Protein AF-A0A3C2AYN9-F1 (afdb_monomer_lite)

Radius of gyration: 30.99 Å; chains: 1; bounding box: 79×34×71 Å

pLDDT: mean 83.04, std 11.84, range [39.44, 97.25]

Foldseek 3Di:
DDPPPDAAEAADAQVCPCVQAPFAFPDADGRDPPPPFAAKEAAQVLCVVVVHAQQDWDQDLNDIHHYRTYTYRPDPRSRHIYTHNVSSCVSVVVPPDDDDDDDDPPDPDDQQDADPPRDGDHDDVPPVVVVVCVVVVVVVVVVVVVVVVVVVVVVVVVVVVVCVVCVVVVVVVVVVPDDPVVVVVVVVVVVVVVVVVVVVVVVVVVVD

Secondary structure (DSSP, 8-state):
--GGG--EEEEE-TTTGGGTS--EEEEE----TT--S-EEEEEHHHHHHHT--TT-EEEETTEEEEEEEEEE-SSGGGGEEEEEHHHHHHHHT-TT--S-----TTSS--TT-EETTTEEP--TT--THHHHHHHHHHHHHHHHHHHHHHHHHHHHHHHHHHHHHTHHHHHHHHHTT--HHHHHHHHHHHHHHHHHHHHHHHHHHTT-

Structure (mmCIF, N/CA/C/O backbone):
data_AF-A0A3C2AYN9-F1
#
_entry.id   AF-A0A3C2AYN9-F1
#
loop_
_atom_site.group_PDB
_atom_site.id
_atom_site.type_symbol
_atom_site.label_atom_id
_atom_site.label_alt_id
_atom_site.label_comp_id
_atom_site.label_asym_id
_atom_site.label_entity_id
_atom_site.label_seq_id
_atom_site.pdbx_PDB_ins_code
_atom_site.Cartn_x
_atom_site.Cartn_y
_atom_site.Cartn_z
_atom_site.occupancy
_atom_site.B_iso_or_equiv
_atom_site.auth_seq_id
_atom_site.auth_comp_id
_atom_site.auth_asym_id
_atom_site.auth_atom_id
_atom_site.pdbx_PDB_model_num
ATOM 1 N N . THR A 1 1 ? 10.555 12.940 20.824 1.00 41.88 1 THR A N 1
ATOM 2 C CA . THR A 1 1 ? 10.128 11.589 20.410 1.00 41.88 1 THR A CA 1
ATOM 3 C C . THR A 1 1 ? 10.781 11.307 19.074 1.00 41.88 1 THR A C 1
ATOM 5 O O . THR A 1 1 ? 10.559 12.064 18.139 1.00 41.88 1 THR A O 1
ATOM 8 N N . SER A 1 2 ? 11.712 10.355 19.013 1.00 39.44 2 SER A N 1
ATOM 9 C CA . SER A 1 2 ? 12.458 10.055 17.785 1.00 39.44 2 SER A CA 1
ATOM 10 C C . SER A 1 2 ? 11.513 9.490 16.723 1.00 39.44 2 SER A C 1
ATOM 12 O O . SER A 1 2 ? 10.668 8.655 17.027 1.00 39.44 2 SER A O 1
ATOM 14 N N . GLY A 1 3 ? 11.642 9.947 15.477 1.00 42.22 3 GLY A N 1
ATOM 15 C CA . GLY A 1 3 ? 10.821 9.509 14.339 1.00 42.22 3 GLY A CA 1
ATOM 16 C C . GLY A 1 3 ? 11.078 8.072 13.864 1.00 42.22 3 GLY A C 1
ATOM 17 O O . GLY A 1 3 ? 10.723 7.752 12.738 1.00 42.22 3 GLY A O 1
ATOM 18 N N . SER A 1 4 ? 11.707 7.225 14.687 1.00 48.19 4 SER A N 1
ATOM 19 C CA . SER A 1 4 ? 12.092 5.844 14.365 1.00 48.19 4 SER A CA 1
ATOM 20 C C . SER A 1 4 ? 10.988 4.805 14.607 1.00 48.19 4 SER A C 1
ATOM 22 O O . SER A 1 4 ? 11.126 3.687 14.138 1.00 48.19 4 SER A O 1
ATOM 24 N N . ASP A 1 5 ? 9.897 5.175 15.292 1.00 60.94 5 ASP A N 1
ATOM 25 C CA . ASP A 1 5 ? 8.742 4.305 15.599 1.00 60.94 5 ASP A CA 1
ATOM 26 C C . ASP A 1 5 ? 7.431 4.852 15.005 1.00 60.94 5 ASP A C 1
ATOM 28 O O . ASP A 1 5 ? 6.352 4.792 15.606 1.00 60.94 5 ASP A O 1
ATOM 32 N N . ALA A 1 6 ? 7.501 5.455 13.817 1.00 75.19 6 ALA A N 1
ATOM 33 C CA . ALA A 1 6 ? 6.294 5.859 13.109 1.00 75.19 6 ALA A CA 1
ATOM 34 C C . ALA A 1 6 ? 5.523 4.600 12.679 1.00 75.19 6 ALA A C 1
ATOM 36 O O . ALA A 1 6 ? 5.921 3.888 11.765 1.00 75.19 6 ALA A O 1
ATOM 37 N N . THR A 1 7 ? 4.424 4.305 13.371 1.00 87.44 7 THR A N 1
ATOM 38 C CA . THR A 1 7 ? 3.514 3.215 13.008 1.00 87.44 7 THR A CA 1
ATOM 39 C C . THR A 1 7 ? 2.368 3.786 12.193 1.00 87.44 7 THR A C 1
ATOM 41 O O . THR A 1 7 ? 1.691 4.716 12.646 1.00 87.44 7 THR A O 1
ATOM 44 N N . LEU A 1 8 ? 2.151 3.242 10.996 1.00 91.50 8 LEU A N 1
ATOM 45 C CA . LEU A 1 8 ? 0.991 3.589 10.188 1.00 91.50 8 LEU A CA 1
ATOM 46 C C . LEU A 1 8 ? -0.269 3.037 10.862 1.00 91.50 8 LEU A C 1
ATOM 48 O O . LEU A 1 8 ? -0.300 1.884 11.287 1.00 91.50 8 LEU A O 1
ATOM 52 N N . ILE A 1 9 ? -1.305 3.866 10.971 1.00 93.31 9 ILE A N 1
ATOM 53 C CA . ILE A 1 9 ? -2.582 3.487 11.579 1.00 93.31 9 ILE A CA 1
ATOM 54 C C . ILE A 1 9 ? -3.665 3.655 10.526 1.00 93.31 9 ILE A C 1
ATOM 56 O O . ILE A 1 9 ? -3.850 4.754 10.005 1.00 93.31 9 ILE A O 1
ATOM 60 N N . ALA A 1 10 ? -4.376 2.572 10.236 1.00 92.44 10 ALA A N 1
ATOM 61 C CA . ALA A 1 10 ? -5.493 2.560 9.306 1.00 92.44 10 ALA A CA 1
ATOM 62 C C . ALA A 1 10 ? -6.784 2.209 10.052 1.00 92.44 10 ALA A C 1
ATOM 64 O O . ALA A 1 10 ? -6.836 1.231 10.795 1.00 92.44 10 ALA A O 1
ATOM 65 N N . GLY A 1 11 ? -7.828 3.012 9.856 1.00 92.38 11 GLY A N 1
ATOM 66 C CA . GLY A 1 11 ? -9.173 2.720 10.345 1.00 92.38 11 GLY A CA 1
ATOM 67 C C . GLY A 1 11 ? -10.000 2.049 9.258 1.00 92.38 11 GLY A C 1
ATOM 68 O O . GLY A 1 11 ? -10.067 2.566 8.145 1.00 92.38 11 GLY A O 1
ATOM 69 N N . VAL A 1 12 ? -10.638 0.924 9.571 1.00 92.50 12 VAL A N 1
ATOM 70 C CA . VAL A 1 12 ? -11.512 0.210 8.630 1.00 92.50 12 VAL A CA 1
ATOM 71 C C . VAL A 1 12 ? -12.854 -0.121 9.264 1.00 92.50 12 VAL A C 1
ATOM 73 O O . VAL A 1 12 ? -12.958 -0.270 10.480 1.00 92.50 12 VAL A O 1
ATOM 76 N N . ASP A 1 13 ? -13.888 -0.269 8.439 1.00 91.56 13 ASP A N 1
ATOM 77 C CA . ASP A 1 13 ? -15.153 -0.854 8.884 1.00 91.56 13 ASP A CA 1
ATOM 78 C C . ASP A 1 13 ? -14.974 -2.375 9.070 1.00 91.56 13 ASP A C 1
ATOM 80 O O . ASP A 1 13 ? -14.806 -3.087 8.069 1.00 91.56 13 ASP A O 1
ATOM 84 N N . PRO A 1 14 ? -15.047 -2.907 10.311 1.00 91.00 14 PRO A N 1
ATOM 85 C CA . PRO A 1 14 ? -14.858 -4.333 10.580 1.00 91.00 14 PRO A CA 1
ATOM 86 C C . PRO A 1 14 ? -15.829 -5.244 9.818 1.00 91.00 14 PRO A C 1
ATOM 88 O O . PRO A 1 14 ? -15.501 -6.403 9.572 1.00 91.00 14 PRO A O 1
ATOM 91 N N . ALA A 1 15 ? -17.007 -4.740 9.428 1.00 89.06 15 ALA A N 1
ATOM 92 C CA . ALA A 1 15 ? -18.004 -5.515 8.691 1.00 89.06 15 ALA A CA 1
ATOM 93 C C . ALA A 1 15 ? -17.658 -5.684 7.206 1.00 89.06 15 ALA A C 1
ATOM 95 O O . ALA A 1 15 ? -18.097 -6.646 6.577 1.00 89.06 15 ALA A O 1
ATOM 96 N N . ARG A 1 16 ? -16.937 -4.720 6.621 1.00 87.25 16 ARG A N 1
ATOM 97 C CA . ARG A 1 16 ? -16.841 -4.563 5.158 1.00 87.25 16 ARG A CA 1
ATOM 98 C C . ARG A 1 16 ? -15.429 -4.669 4.609 1.00 87.25 16 ARG A C 1
ATOM 100 O O . ARG A 1 16 ? -15.272 -4.967 3.431 1.00 87.25 16 ARG A O 1
ATOM 107 N N . TYR A 1 17 ? -14.407 -4.464 5.433 1.00 88.00 17 TYR A N 1
ATOM 108 C CA . TYR A 1 17 ? -13.025 -4.370 4.955 1.00 88.00 17 TYR A CA 1
ATOM 109 C C . TYR A 1 17 ? -12.522 -5.638 4.238 1.00 88.00 17 TYR A C 1
ATOM 111 O O . TYR A 1 17 ? -11.785 -5.543 3.263 1.00 88.00 17 TYR A O 1
ATOM 119 N N . GLN A 1 18 ? -12.991 -6.819 4.653 1.00 88.31 18 GLN A N 1
ATOM 120 C CA . GLN A 1 18 ? -12.651 -8.104 4.023 1.00 88.31 18 GLN A CA 1
ATOM 121 C C . GLN A 1 18 ? -13.239 -8.275 2.614 1.00 88.31 18 GLN A C 1
ATOM 123 O O . GLN A 1 18 ? -12.774 -9.122 1.860 1.00 88.31 18 GLN A O 1
ATOM 128 N N . ALA A 1 19 ? -14.269 -7.504 2.253 1.00 85.00 19 ALA A N 1
ATOM 129 C CA . ALA A 1 19 ? -14.841 -7.540 0.908 1.00 85.00 19 ALA A CA 1
ATOM 130 C C . ALA A 1 19 ? -14.010 -6.734 -0.104 1.00 85.00 19 ALA A C 1
ATOM 132 O O . ALA A 1 19 ? -14.197 -6.898 -1.306 1.00 85.00 19 ALA A O 1
ATOM 133 N N . LEU A 1 20 ? -13.134 -5.847 0.379 1.00 80.38 20 LEU A N 1
ATOM 134 C CA . LEU A 1 20 ? -12.336 -4.950 -0.456 1.00 80.38 20 LEU A CA 1
ATOM 135 C C . LEU A 1 20 ? -10.964 -5.535 -0.775 1.00 80.38 20 LEU A C 1
ATOM 137 O O . LEU A 1 20 ? -10.521 -5.452 -1.915 1.00 80.38 20 LEU A O 1
ATOM 141 N N . ASP A 1 21 ? -10.311 -6.129 0.222 1.00 81.88 21 ASP A N 1
ATOM 142 C CA . ASP A 1 21 ? -8.972 -6.688 0.089 1.00 81.88 21 ASP A CA 1
ATOM 143 C C . ASP A 1 21 ? -8.910 -8.075 0.748 1.00 81.88 21 ASP A C 1
ATOM 145 O O . ASP A 1 21 ? -9.514 -8.289 1.807 1.00 81.88 21 ASP A O 1
ATOM 149 N N . PRO A 1 22 ? -8.176 -9.038 0.163 1.00 83.00 22 PRO A N 1
ATOM 150 C CA . PRO A 1 22 ? -8.018 -10.364 0.738 1.00 83.00 22 PRO A CA 1
ATOM 151 C C . PRO A 1 22 ? -6.990 -10.315 1.874 1.00 83.00 22 PRO A C 1
ATOM 153 O O . PRO A 1 22 ? -5.825 -10.655 1.691 1.00 83.00 22 PRO A O 1
ATOM 156 N N . TYR A 1 23 ? -7.425 -9.895 3.064 1.00 86.44 23 TYR A N 1
ATOM 157 C CA . TYR A 1 23 ? -6.618 -9.945 4.285 1.00 86.44 23 TYR A CA 1
ATOM 158 C C . TYR A 1 23 ? -6.272 -11.395 4.632 1.00 86.44 23 TYR A C 1
ATOM 160 O O . TYR A 1 23 ? -7.003 -12.063 5.359 1.00 86.44 23 TYR A O 1
ATOM 168 N N . ARG A 1 24 ? -5.160 -11.917 4.110 1.00 93.00 24 ARG A N 1
ATOM 169 C CA . ARG 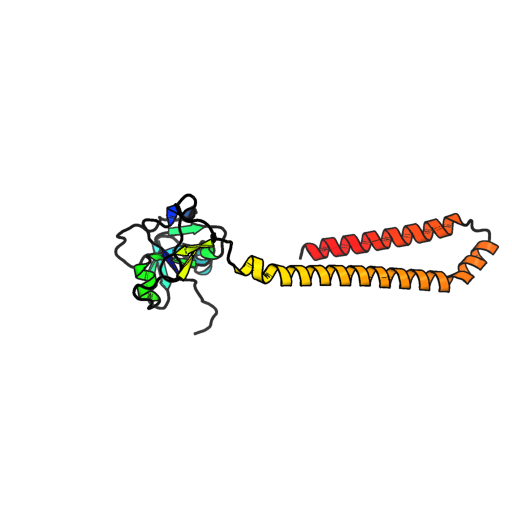A 1 24 ? -4.740 -13.278 4.426 1.00 93.00 24 ARG A CA 1
ATOM 170 C C . ARG A 1 24 ? -4.284 -13.309 5.874 1.00 93.00 24 ARG A C 1
ATOM 172 O O . ARG A 1 24 ? -3.322 -12.648 6.252 1.00 93.00 24 ARG A O 1
ATOM 179 N N . LEU A 1 25 ? -4.981 -14.086 6.688 1.00 94.31 25 LEU A N 1
ATOM 180 C CA . LEU A 1 25 ? -4.649 -14.200 8.094 1.00 94.31 25 LEU A CA 1
ATOM 181 C C . LEU A 1 25 ? -3.437 -15.123 8.288 1.00 94.31 25 LEU A C 1
ATOM 183 O O . LEU A 1 25 ? -3.453 -16.273 7.849 1.00 94.31 25 LEU A O 1
ATOM 187 N N . VAL A 1 26 ? -2.407 -14.623 8.967 1.00 94.50 26 VAL A N 1
ATOM 188 C CA . VAL A 1 26 ? -1.235 -15.403 9.391 1.00 94.50 26 VAL A CA 1
ATOM 189 C C . VAL A 1 26 ? -1.496 -16.024 10.763 1.00 94.50 26 VAL A C 1
ATOM 191 O O . VAL A 1 26 ? -1.187 -17.192 10.989 1.00 94.50 26 VAL A O 1
ATOM 194 N N . SER A 1 27 ? -2.106 -15.265 11.681 1.00 94.06 27 SER A N 1
ATOM 195 C CA . SER A 1 27 ? -2.476 -15.752 13.015 1.00 94.06 27 SER A CA 1
ATOM 196 C C . SER A 1 27 ? -3.685 -15.014 13.605 1.00 94.06 27 SER A C 1
ATOM 198 O O . SER A 1 27 ? -3.983 -13.879 13.231 1.00 94.06 27 SER A O 1
ATOM 200 N N . GLY A 1 28 ? -4.378 -15.652 14.554 1.00 94.50 28 GLY A N 1
ATOM 201 C CA . GLY A 1 28 ? -5.469 -15.045 15.325 1.00 94.50 28 GLY A CA 1
ATOM 202 C C . GLY A 1 28 ? -6.815 -15.026 14.603 1.00 94.50 28 GLY A C 1
ATOM 203 O O . GLY A 1 28 ? -7.291 -16.056 14.126 1.00 94.50 28 GLY A O 1
ATOM 204 N N . ARG A 1 29 ? -7.451 -13.851 14.539 1.00 94.25 29 ARG A N 1
ATOM 205 C CA . ARG A 1 29 ? -8.730 -13.624 13.851 1.00 94.25 29 ARG A CA 1
ATOM 206 C C . ARG A 1 29 ? -8.824 -12.229 13.227 1.00 94.25 29 ARG A C 1
ATOM 208 O O . ARG A 1 29 ? -8.135 -11.304 13.639 1.00 94.25 29 ARG A O 1
ATOM 215 N N . HIS A 1 30 ? -9.769 -12.074 12.304 1.00 93.19 30 HIS A N 1
ATOM 216 C CA . HIS A 1 30 ? -10.204 -10.778 11.783 1.00 93.19 30 HIS A CA 1
ATOM 217 C C . HIS A 1 30 ? -10.893 -9.903 12.845 1.00 93.19 30 HIS A C 1
ATOM 219 O O . HIS A 1 30 ? -11.407 -10.404 13.859 1.00 93.19 30 HIS A O 1
ATOM 225 N N . LEU A 1 31 ? -10.945 -8.596 12.563 1.00 91.88 31 LEU A N 1
ATOM 226 C CA . LEU A 1 31 ? -11.768 -7.631 13.293 1.00 91.88 31 LEU A CA 1
ATOM 227 C C . LEU A 1 31 ? -13.247 -7.987 13.108 1.00 91.88 31 LEU A C 1
ATOM 229 O O . LEU A 1 31 ? -13.660 -8.394 12.020 1.00 91.88 31 LEU A O 1
ATOM 233 N N . ARG A 1 32 ? -14.048 -7.843 14.167 1.00 90.62 32 ARG A N 1
ATOM 234 C CA . ARG A 1 32 ? -15.488 -8.132 14.141 1.00 90.62 32 ARG A CA 1
ATOM 235 C C . ARG A 1 32 ? -16.297 -6.895 14.503 1.00 90.62 32 ARG A C 1
ATOM 237 O O . ARG A 1 32 ? -15.898 -6.092 15.344 1.00 90.62 32 ARG A O 1
ATOM 244 N N . SER A 1 33 ? -17.472 -6.762 13.895 1.00 82.19 33 SER A N 1
ATOM 245 C CA . SER A 1 33 ? -18.441 -5.741 14.295 1.00 82.19 33 SER A CA 1
ATOM 246 C C . SER A 1 33 ? -18.877 -5.978 15.737 1.00 82.19 33 SER A C 1
ATOM 248 O O . SER A 1 33 ? -19.326 -7.070 16.080 1.00 82.19 33 SER A O 1
ATOM 250 N N . GLY A 1 34 ? -18.739 -4.952 16.576 1.00 73.06 34 GLY A N 1
ATOM 251 C CA . GLY A 1 34 ? -19.066 -5.040 17.998 1.00 73.06 34 GLY A CA 1
ATOM 252 C C . GLY A 1 34 ? -17.939 -5.570 18.886 1.00 73.06 34 GLY A C 1
ATOM 253 O O . GLY A 1 34 ? -18.209 -5.851 20.049 1.00 73.06 34 GLY A O 1
ATOM 254 N N . ASP A 1 35 ? -16.700 -5.695 18.389 1.00 77.44 35 ASP A N 1
ATOM 255 C CA . ASP A 1 35 ? -15.536 -5.904 19.259 1.00 77.44 35 ASP A CA 1
ATOM 256 C C . ASP A 1 35 ? -15.459 -4.754 20.285 1.00 77.44 35 ASP A C 1
ATOM 258 O O . ASP A 1 35 ? -15.121 -3.614 19.966 1.00 77.44 35 ASP A O 1
ATOM 262 N N . THR A 1 36 ? -15.830 -5.046 21.533 1.00 60.69 36 THR A N 1
ATOM 263 C CA . THR A 1 36 ? -15.803 -4.082 22.633 1.00 60.69 36 THR A CA 1
ATOM 264 C C . THR A 1 36 ? -14.446 -4.141 23.317 1.00 60.69 36 THR A C 1
ATOM 266 O O . THR A 1 36 ? -14.170 -5.059 24.087 1.00 60.69 36 THR A O 1
ATOM 269 N N . GLY A 1 37 ? -13.602 -3.152 23.040 1.00 65.44 37 GLY A N 1
ATOM 270 C CA . GLY A 1 37 ? -12.282 -3.019 23.648 1.00 65.44 37 GLY A CA 1
ATOM 271 C C . GLY A 1 37 ? -11.213 -2.916 22.580 1.00 65.44 37 GLY A C 1
ATOM 272 O O . GLY A 1 37 ? -10.852 -3.931 22.011 1.00 65.44 37 GLY A O 1
ATOM 273 N N . ARG A 1 38 ? -10.747 -1.686 22.328 1.00 86.44 38 ARG A N 1
ATOM 274 C CA . ARG A 1 38 ? -9.578 -1.304 21.513 1.00 86.44 38 ARG A CA 1
ATOM 275 C C . ARG A 1 38 ? -8.820 -2.504 20.942 1.00 86.44 38 ARG A C 1
ATOM 277 O O . ARG A 1 38 ? -7.890 -3.008 21.572 1.00 86.44 38 ARG A O 1
ATOM 284 N N . THR A 1 39 ? -9.242 -2.971 19.773 1.00 94.50 39 THR A N 1
ATOM 285 C CA . THR A 1 39 ? -8.628 -4.122 19.100 1.00 94.50 39 THR A CA 1
ATOM 286 C C . THR A 1 39 ? -7.771 -3.650 17.938 1.00 94.50 39 THR A C 1
ATOM 288 O O . THR A 1 39 ? -8.063 -2.631 17.315 1.00 94.50 39 THR A O 1
ATOM 291 N N . ALA A 1 40 ? -6.705 -4.390 17.652 1.00 95.38 40 ALA A N 1
ATOM 292 C CA . ALA A 1 40 ? -5.832 -4.142 16.520 1.00 95.38 40 ALA A CA 1
ATOM 293 C C . ALA A 1 40 ? -5.578 -5.428 15.738 1.00 95.38 40 ALA A C 1
ATOM 295 O O . ALA A 1 40 ? -5.358 -6.497 16.309 1.00 95.38 40 ALA A O 1
ATOM 296 N N . LEU A 1 41 ? -5.581 -5.300 14.420 1.00 95.94 41 LEU A N 1
ATOM 297 C CA . LEU A 1 41 ? -5.074 -6.293 13.493 1.00 95.94 41 LEU A CA 1
ATOM 298 C C . LEU A 1 41 ? -3.747 -5.761 12.940 1.00 95.94 41 LEU A C 1
ATOM 300 O O . LEU A 1 41 ? -3.708 -4.654 12.407 1.00 95.94 41 LEU A O 1
ATOM 304 N N . LEU A 1 42 ? -2.658 -6.506 13.104 1.00 96.94 42 LEU A N 1
ATOM 305 C CA . LEU A 1 42 ? -1.322 -6.046 12.712 1.00 96.94 42 LEU A CA 1
ATOM 306 C C . LEU A 1 42 ? -0.907 -6.645 11.374 1.00 96.94 42 LEU A C 1
ATOM 308 O O . LEU A 1 42 ? -1.160 -7.820 11.120 1.00 96.94 42 LEU A O 1
ATOM 312 N N . GLY A 1 43 ? -0.253 -5.857 10.530 1.00 96.69 43 GLY A N 1
ATOM 313 C CA . GLY A 1 43 ? 0.458 -6.402 9.380 1.00 96.69 43 GLY A CA 1
ATOM 314 C C . GLY A 1 43 ? 1.682 -7.213 9.822 1.00 96.69 43 GLY A C 1
ATOM 315 O O . GLY A 1 43 ? 2.240 -6.973 10.896 1.00 96.69 43 GLY A O 1
ATOM 316 N N . VAL A 1 44 ? 2.088 -8.188 9.008 1.00 96.69 44 VAL A N 1
ATOM 317 C CA . VAL A 1 44 ? 3.188 -9.112 9.329 1.00 96.69 44 VAL A CA 1
ATOM 318 C C . VAL A 1 44 ? 4.512 -8.392 9.613 1.00 96.69 44 VAL A C 1
ATOM 320 O O . VAL A 1 44 ? 5.152 -8.688 10.617 1.00 96.69 44 VAL A O 1
ATOM 323 N N . ALA A 1 45 ? 4.880 -7.377 8.825 1.00 95.12 45 ALA A N 1
ATOM 324 C CA . ALA A 1 45 ? 6.123 -6.632 9.029 1.00 95.12 45 ALA A CA 1
ATOM 325 C C . ALA A 1 45 ? 6.101 -5.822 10.337 1.00 95.12 45 ALA A C 1
ATOM 327 O O . ALA A 1 45 ? 7.105 -5.762 11.050 1.00 95.12 45 ALA A O 1
ATOM 328 N N . LEU A 1 46 ? 4.942 -5.255 10.693 1.00 95.50 46 LEU A N 1
ATOM 329 C CA . LEU A 1 46 ? 4.772 -4.530 11.951 1.00 95.50 46 LEU A CA 1
ATOM 330 C C . LEU A 1 46 ? 4.832 -5.469 13.160 1.00 95.50 46 LEU A C 1
ATOM 332 O O . LEU A 1 46 ? 5.459 -5.149 14.173 1.00 95.50 46 LEU A O 1
ATOM 336 N N . ALA A 1 47 ? 4.159 -6.615 13.055 1.00 95.88 47 ALA A N 1
ATOM 337 C CA . ALA A 1 47 ? 4.144 -7.645 14.083 1.00 95.88 47 ALA A CA 1
ATOM 338 C C . ALA A 1 47 ? 5.562 -8.171 14.344 1.00 95.88 47 ALA A C 1
ATOM 340 O O . ALA A 1 47 ? 5.999 -8.183 15.494 1.00 95.88 47 ALA A O 1
ATOM 341 N N . ASP A 1 48 ? 6.313 -8.486 13.288 1.00 95.38 48 ASP A N 1
ATOM 342 C CA . ASP A 1 48 ? 7.700 -8.948 13.378 1.00 95.38 48 ASP A CA 1
ATOM 343 C C . ASP A 1 48 ? 8.624 -7.880 13.978 1.00 95.38 48 ASP A C 1
ATOM 345 O O . ASP A 1 48 ? 9.452 -8.189 14.838 1.00 95.38 48 ASP A O 1
ATOM 349 N N . ARG A 1 49 ? 8.452 -6.605 13.594 1.00 93.12 49 ARG A N 1
ATOM 350 C CA . ARG A 1 49 ? 9.251 -5.486 14.124 1.00 93.12 49 ARG A CA 1
ATOM 351 C C . ARG A 1 49 ? 9.131 -5.345 15.639 1.00 93.12 49 ARG A C 1
ATOM 353 O O . ARG A 1 49 ? 10.120 -5.043 16.304 1.00 93.12 49 ARG A O 1
ATOM 360 N N . PHE A 1 50 ? 7.931 -5.542 16.177 1.00 91.94 50 PHE A N 1
ATOM 361 C CA . PHE A 1 50 ? 7.670 -5.440 17.614 1.00 91.94 50 PHE A CA 1
ATOM 362 C C . PHE A 1 50 ? 7.679 -6.794 18.339 1.00 91.94 50 PHE A C 1
ATOM 364 O O . PHE A 1 50 ? 7.522 -6.819 19.559 1.00 91.94 50 PHE A O 1
ATOM 371 N N . GLY A 1 51 ? 7.879 -7.903 17.619 1.00 94.56 51 GLY A N 1
ATOM 372 C CA . GLY A 1 51 ? 7.829 -9.258 18.168 1.00 94.56 51 GLY A CA 1
ATOM 373 C C . GLY A 1 51 ? 6.468 -9.615 18.769 1.00 94.56 51 GLY A C 1
ATOM 374 O O . GLY A 1 51 ? 6.419 -10.268 19.808 1.00 94.56 51 GLY A O 1
ATOM 375 N N . LEU A 1 52 ? 5.379 -9.138 18.161 1.00 95.62 52 LEU A N 1
ATOM 376 C CA . LEU A 1 52 ? 4.011 -9.304 18.656 1.00 95.62 52 LEU A CA 1
ATOM 377 C C . LEU A 1 52 ? 3.252 -10.367 17.864 1.00 95.62 52 LEU A C 1
ATOM 379 O O . LEU A 1 52 ? 3.434 -10.533 16.661 1.00 95.62 52 LEU A O 1
ATOM 383 N N . THR A 1 53 ? 2.330 -11.042 18.536 1.00 95.56 53 THR A N 1
ATOM 384 C CA . THR A 1 53 ? 1.462 -12.075 17.975 1.00 95.56 53 THR A CA 1
ATOM 385 C C . THR A 1 53 ? 0.004 -11.856 18.384 1.00 95.56 53 THR A C 1
ATOM 387 O O . THR A 1 53 ? -0.331 -10.957 19.160 1.00 95.56 53 THR A O 1
ATOM 390 N N . ALA A 1 54 ? -0.910 -12.657 17.831 1.00 95.00 54 ALA A N 1
ATOM 391 C CA . ALA A 1 54 ? -2.309 -12.622 18.241 1.00 95.00 54 ALA A CA 1
ATOM 392 C C . ALA A 1 54 ? -2.461 -12.993 19.729 1.00 95.00 54 ALA A C 1
ATOM 394 O O . ALA A 1 54 ? -2.052 -14.072 20.150 1.00 95.00 54 ALA A O 1
ATOM 395 N N . GLY A 1 55 ? -3.106 -12.121 20.501 1.00 93.69 55 GLY A N 1
ATOM 396 C CA . GLY A 1 55 ? -3.255 -12.221 21.954 1.00 93.69 55 GLY A CA 1
ATOM 397 C C . GLY A 1 55 ? -2.416 -11.201 22.726 1.00 93.69 55 GLY A C 1
ATOM 398 O O . GLY A 1 55 ? -2.748 -10.900 23.873 1.00 93.69 55 GLY A O 1
ATOM 399 N N . ASP A 1 56 ? -1.390 -10.626 22.097 1.00 95.62 56 ASP A N 1
ATOM 400 C CA . ASP A 1 56 ? -0.538 -9.618 22.724 1.00 95.62 56 ASP A CA 1
ATOM 401 C C . ASP A 1 56 ? -1.205 -8.236 22.760 1.00 95.62 56 ASP A C 1
ATOM 403 O O . ASP A 1 56 ? -2.332 -8.030 22.304 1.00 95.62 56 ASP A O 1
ATOM 407 N N . THR A 1 57 ? -0.513 -7.255 23.338 1.00 95.06 57 THR A N 1
ATOM 408 C CA . THR A 1 57 ? -0.971 -5.863 23.397 1.00 95.06 57 THR A CA 1
ATOM 409 C C . THR A 1 57 ? 0.035 -4.952 22.711 1.00 95.06 57 THR A C 1
ATOM 411 O O . THR A 1 57 ? 1.223 -4.984 23.023 1.00 95.06 57 THR A O 1
ATOM 414 N N . VAL A 1 58 ? -0.448 -4.103 21.806 1.00 93.62 58 VAL A N 1
ATOM 415 C CA . VAL A 1 58 ? 0.356 -3.092 21.113 1.00 93.62 58 VAL A CA 1
ATOM 416 C C . VAL A 1 58 ? 0.048 -1.699 21.662 1.00 93.62 58 VAL A C 1
ATOM 418 O O . VAL A 1 58 ? -1.111 -1.340 21.890 1.00 93.62 58 VAL A O 1
ATOM 421 N N . ARG A 1 59 ? 1.089 -0.883 21.865 1.00 92.62 59 ARG A N 1
ATOM 422 C CA . ARG A 1 59 ? 0.955 0.513 22.301 1.00 92.62 59 ARG A CA 1
ATOM 423 C C . ARG A 1 59 ? 0.950 1.441 21.090 1.00 92.62 59 ARG A C 1
ATOM 425 O O . ARG A 1 59 ? 2.000 1.759 20.543 1.00 92.62 59 ARG A O 1
ATOM 432 N N . LEU A 1 60 ? -0.218 1.945 20.709 1.00 92.00 60 LEU A N 1
ATOM 433 C CA . LEU A 1 60 ? -0.375 2.879 19.591 1.00 92.00 60 LEU A CA 1
ATOM 434 C C . LEU A 1 60 ? -0.679 4.279 20.127 1.00 92.00 60 LEU A C 1
ATOM 436 O O . LEU A 1 60 ? -1.671 4.487 20.822 1.00 92.00 60 LEU A O 1
ATOM 440 N N . ARG A 1 61 ? 0.203 5.247 19.841 1.00 88.56 61 ARG A N 1
ATOM 441 C CA . ARG A 1 61 ? 0.109 6.656 20.293 1.00 88.56 61 ARG A CA 1
ATOM 442 C C . ARG A 1 61 ? -0.250 6.816 21.781 1.00 88.56 61 ARG A C 1
ATOM 444 O O . ARG A 1 61 ? -1.052 7.668 22.155 1.00 88.56 61 ARG A O 1
ATOM 451 N N . GLY A 1 62 ? 0.335 5.983 22.641 1.00 87.44 62 GLY A N 1
ATOM 452 C CA . GLY A 1 62 ? 0.094 6.049 24.084 1.00 87.44 62 GLY A CA 1
ATOM 453 C C . GLY A 1 62 ? -1.233 5.436 24.544 1.00 87.44 62 GLY A C 1
ATOM 454 O O . GLY A 1 62 ? -1.661 5.718 25.662 1.00 87.44 62 GLY A O 1
ATOM 455 N N . ARG A 1 63 ? -1.879 4.595 23.728 1.00 90.56 63 ARG A N 1
ATOM 456 C CA . ARG A 1 63 ? -3.035 3.774 24.118 1.00 90.56 63 ARG A CA 1
ATOM 457 C C . ARG A 1 63 ? -2.776 2.301 23.809 1.00 90.56 63 ARG A C 1
ATOM 459 O O . ARG A 1 63 ? -2.121 1.987 22.821 1.00 90.56 63 ARG A O 1
ATOM 466 N N . ASP A 1 64 ? -3.284 1.426 24.668 1.00 93.25 64 ASP A N 1
ATOM 467 C CA . ASP A 1 64 ? -3.151 -0.026 24.516 1.00 93.25 64 ASP A CA 1
ATOM 468 C C . ASP A 1 64 ? -4.271 -0.577 23.641 1.00 93.25 64 ASP A C 1
ATOM 470 O O . ASP A 1 64 ? -5.438 -0.209 23.822 1.00 93.25 64 ASP A O 1
ATOM 474 N N . PHE A 1 65 ? -3.891 -1.458 22.719 1.00 94.88 65 PHE A N 1
ATOM 475 C CA . PHE A 1 65 ? -4.792 -2.201 21.852 1.00 94.88 65 PHE A CA 1
ATOM 476 C C . PHE A 1 65 ? -4.480 -3.693 21.930 1.00 94.88 65 PHE A C 1
ATOM 478 O O . PHE A 1 65 ? -3.321 -4.091 21.814 1.00 94.88 65 PHE A O 1
ATOM 485 N N . ALA A 1 66 ? -5.512 -4.515 22.097 1.00 95.50 66 ALA A N 1
ATOM 486 C CA . ALA A 1 66 ? -5.381 -5.964 22.066 1.00 95.50 66 ALA A CA 1
ATOM 487 C C . ALA A 1 66 ? -5.203 -6.435 20.618 1.00 95.50 66 ALA A C 1
ATOM 489 O O . ALA A 1 66 ? -6.052 -6.171 19.761 1.00 95.50 66 ALA A O 1
ATOM 490 N N . VAL A 1 67 ? -4.110 -7.139 20.342 1.00 96.50 67 VAL A N 1
ATOM 491 C CA . VAL A 1 67 ? -3.815 -7.697 19.025 1.00 96.50 67 VAL A CA 1
ATOM 492 C C . VAL A 1 67 ? -4.699 -8.921 18.817 1.00 96.50 67 VAL A C 1
ATOM 494 O O . VAL A 1 67 ? -4.499 -9.958 19.442 1.00 96.50 67 VAL A O 1
ATOM 497 N N . VAL A 1 68 ? -5.701 -8.823 17.947 1.00 96.00 68 VAL A N 1
ATOM 498 C CA . VAL A 1 68 ? -6.622 -9.942 17.678 1.00 96.00 68 VAL A CA 1
ATOM 499 C C . VAL A 1 68 ? -6.126 -10.866 16.574 1.00 96.00 68 VAL A C 1
ATOM 501 O O . VAL A 1 68 ? -6.562 -12.015 16.502 1.00 96.00 68 VAL A O 1
ATOM 504 N N . GLY A 1 69 ? -5.210 -10.392 15.733 1.00 95.75 69 GLY A N 1
ATOM 505 C CA . GLY A 1 69 ? -4.647 -11.172 14.641 1.00 95.75 69 GLY A CA 1
ATOM 506 C C . GLY A 1 69 ? -3.526 -10.455 13.903 1.00 95.75 69 GLY A C 1
ATOM 507 O O . GLY A 1 69 ? -3.336 -9.246 14.052 1.00 95.75 69 GLY A O 1
ATOM 508 N N . VAL A 1 70 ? -2.815 -11.232 13.089 1.00 97.25 70 VAL A N 1
ATOM 509 C CA . VAL A 1 70 ? -1.767 -10.767 12.178 1.00 97.25 70 VAL A CA 1
ATOM 510 C C . VAL A 1 70 ? -2.156 -11.138 10.751 1.00 97.25 70 VAL A C 1
ATOM 512 O O . VAL A 1 70 ? -2.589 -12.269 10.512 1.00 97.25 70 VAL A O 1
ATOM 515 N N . PHE A 1 71 ? -2.018 -10.205 9.812 1.00 96.38 71 PHE A N 1
ATOM 516 C CA . PHE A 1 71 ? -2.361 -10.393 8.402 1.00 96.38 71 PHE A CA 1
ATOM 517 C C . PHE A 1 71 ? -1.181 -10.117 7.466 1.00 96.38 71 PHE A C 1
ATOM 519 O O . PHE A 1 71 ? -0.213 -9.460 7.839 1.00 96.38 71 PHE A O 1
ATOM 526 N N . GLU A 1 72 ? -1.311 -10.590 6.231 1.00 95.19 72 GLU A N 1
ATOM 527 C CA . GLU A 1 72 ? -0.400 -10.324 5.120 1.00 95.19 72 GLU A CA 1
ATOM 528 C C . GLU A 1 72 ? -1.218 -9.934 3.877 1.00 95.19 72 GLU A C 1
ATOM 530 O O . GLU A 1 72 ? -2.148 -10.643 3.482 1.00 95.19 72 GLU A O 1
ATOM 535 N N . LEU A 1 73 ? -0.891 -8.786 3.284 1.00 89.56 73 LEU A N 1
ATOM 536 C CA . LEU A 1 73 ? -1.477 -8.243 2.054 1.00 89.56 73 LEU A CA 1
ATOM 537 C C . LEU A 1 73 ? -0.460 -8.168 0.906 1.00 89.56 73 LEU A C 1
ATOM 539 O O . LEU A 1 73 ? -0.868 -8.082 -0.250 1.00 89.56 73 LEU A O 1
ATOM 543 N N . GLY A 1 74 ? 0.843 -8.158 1.200 1.00 88.81 74 GLY A N 1
ATOM 544 C CA . GLY A 1 74 ? 1.900 -7.901 0.220 1.00 88.81 74 GLY A CA 1
ATOM 545 C C . GLY A 1 74 ? 2.000 -6.425 -0.178 1.00 88.81 74 GLY A C 1
ATOM 546 O O . GLY A 1 74 ? 2.428 -6.108 -1.286 1.00 88.81 74 GLY A O 1
ATOM 547 N N . THR A 1 75 ? 1.558 -5.510 0.690 1.00 86.56 75 THR A N 1
ATOM 548 C CA . THR A 1 75 ? 1.535 -4.059 0.426 1.00 86.56 75 THR A CA 1
ATOM 549 C C . THR A 1 75 ? 2.140 -3.285 1.593 1.00 86.56 75 THR A C 1
ATOM 551 O O . THR A 1 75 ? 2.488 -3.856 2.622 1.00 86.56 75 THR A O 1
ATOM 554 N N . TYR A 1 76 ? 2.204 -1.955 1.488 1.00 85.00 76 TYR A N 1
ATOM 555 C CA . TYR A 1 76 ? 2.649 -1.093 2.590 1.00 85.00 76 TYR A CA 1
ATOM 556 C C . TYR A 1 76 ? 1.816 -1.253 3.878 1.00 85.00 76 TYR A C 1
ATOM 558 O O . TYR A 1 76 ? 2.278 -0.878 4.954 1.00 85.00 76 TYR A O 1
ATOM 566 N N . LEU A 1 77 ? 0.600 -1.811 3.794 1.00 90.19 77 LEU A N 1
ATOM 567 C CA . LEU A 1 77 ? -0.223 -2.110 4.967 1.00 90.19 77 LEU A CA 1
ATOM 568 C C . LEU A 1 77 ? 0.332 -3.260 5.821 1.00 90.19 77 LEU A C 1
ATOM 570 O O . LEU A 1 77 ? -0.086 -3.393 6.969 1.00 90.19 77 LEU A O 1
ATOM 574 N N . ASP A 1 78 ? 1.300 -4.034 5.326 1.00 94.31 78 ASP A N 1
ATOM 575 C CA . ASP A 1 78 ? 1.976 -5.061 6.126 1.00 94.31 78 ASP A CA 1
ATOM 576 C C . ASP A 1 78 ? 2.815 -4.459 7.266 1.00 94.31 78 ASP A C 1
ATOM 578 O O . ASP A 1 78 ? 3.110 -5.151 8.237 1.00 94.31 78 ASP A O 1
ATOM 582 N N . ASP A 1 79 ? 3.143 -3.163 7.203 1.00 94.56 79 ASP A N 1
ATOM 583 C CA . ASP A 1 79 ? 3.775 -2.408 8.295 1.00 94.56 79 ASP A CA 1
ATOM 584 C C . ASP A 1 79 ? 2.780 -1.491 9.048 1.00 94.56 79 ASP A C 1
AT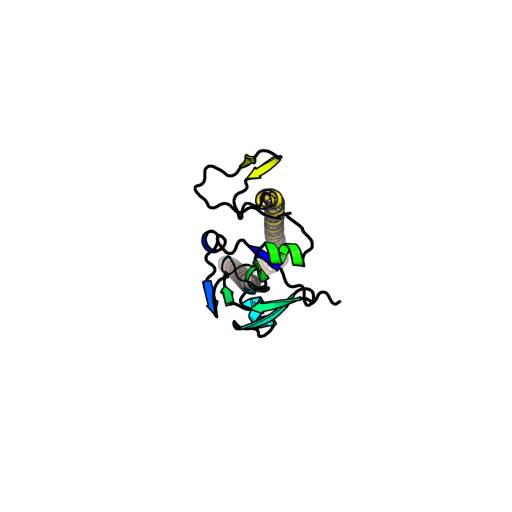OM 586 O O . ASP A 1 79 ? 3.157 -0.507 9.691 1.00 94.56 79 ASP A O 1
ATOM 590 N N . ALA A 1 80 ? 1.477 -1.786 8.965 1.00 94.50 80 ALA A N 1
ATOM 591 C CA . ALA A 1 80 ? 0.416 -0.975 9.560 1.00 94.50 80 ALA A CA 1
ATOM 592 C C . ALA A 1 80 ? -0.355 -1.694 10.674 1.00 94.50 80 ALA A C 1
ATOM 594 O O . ALA A 1 80 ? -0.509 -2.916 10.692 1.00 94.50 80 ALA A O 1
ATOM 595 N N . ALA A 1 81 ? -0.898 -0.895 11.593 1.00 95.44 81 ALA A N 1
ATOM 596 C CA . ALA A 1 81 ? -1.910 -1.323 12.545 1.00 95.44 81 ALA A CA 1
ATOM 597 C C . ALA A 1 81 ? -3.296 -0.950 12.008 1.00 95.44 81 ALA A C 1
ATOM 599 O O . ALA A 1 81 ? -3.612 0.229 11.824 1.00 95.44 81 ALA A O 1
ATOM 600 N N . VAL A 1 82 ? -4.128 -1.960 11.771 1.00 94.75 82 VAL A N 1
ATOM 601 C CA . VAL A 1 82 ? -5.505 -1.809 11.305 1.00 94.75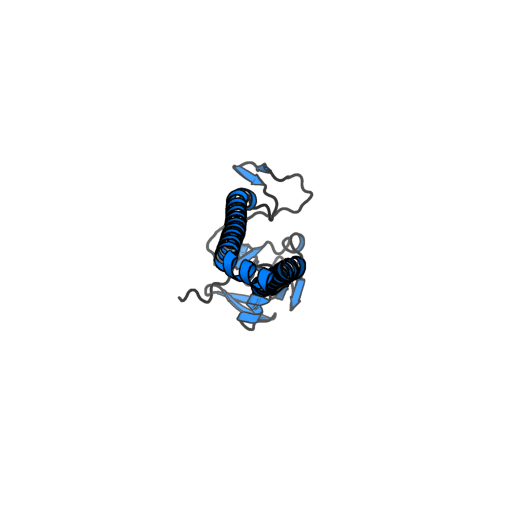 82 VAL A CA 1
ATOM 602 C C . VAL A 1 82 ? -6.444 -1.889 12.504 1.00 94.75 82 VAL A C 1
ATOM 604 O O . VAL A 1 82 ? -6.457 -2.878 13.236 1.00 94.75 82 VAL A O 1
ATOM 607 N N . LEU A 1 83 ? -7.228 -0.837 12.713 1.00 94.56 83 LEU A N 1
ATOM 608 C CA . LEU A 1 83 ? -8.161 -0.687 13.827 1.00 94.56 83 LEU A CA 1
ATOM 609 C C . LEU A 1 83 ? -9.599 -0.572 13.300 1.00 94.56 83 LEU A C 1
ATOM 611 O O . LEU A 1 83 ? -9.800 -0.171 12.147 1.00 94.56 83 LEU A O 1
ATOM 615 N N . PRO A 1 84 ? -10.619 -0.825 14.138 1.00 93.94 84 PRO A N 1
ATOM 616 C CA . PRO A 1 84 ? -11.967 -0.345 13.861 1.00 93.94 84 PRO A CA 1
ATOM 617 C C . PRO A 1 84 ? -11.958 1.166 13.576 1.00 93.94 84 PRO A C 1
ATOM 619 O O . PRO A 1 84 ? -11.273 1.925 14.263 1.00 93.94 84 PRO A O 1
ATOM 622 N N . LEU A 1 85 ? -12.719 1.618 12.576 1.00 92.38 85 LEU A N 1
ATOM 623 C CA . LEU A 1 85 ? -12.714 3.016 12.123 1.00 92.38 85 LEU A CA 1
ATOM 624 C C . LEU A 1 85 ? -12.929 4.013 13.272 1.00 92.38 85 LEU A C 1
ATOM 626 O O . LEU A 1 85 ? -12.155 4.958 13.409 1.00 92.38 85 LEU A O 1
ATOM 630 N N . ALA A 1 86 ? -13.906 3.743 14.139 1.00 90.69 86 ALA A N 1
ATOM 631 C CA . ALA A 1 86 ? -14.200 4.578 15.303 1.00 90.69 86 ALA A CA 1
ATOM 632 C C . ALA A 1 86 ? -13.011 4.679 16.279 1.00 90.69 86 ALA A C 1
ATOM 634 O O . ALA A 1 86 ? -12.717 5.753 16.805 1.00 90.69 86 ALA A O 1
ATOM 635 N N . ASP A 1 87 ? -12.284 3.577 16.493 1.00 92.62 87 ASP A N 1
ATOM 636 C CA . ASP A 1 87 ? -11.095 3.559 17.348 1.00 92.62 87 ASP A CA 1
ATOM 637 C C . ASP A 1 87 ? -9.947 4.362 16.721 1.00 92.62 87 ASP A C 1
ATOM 639 O O . ASP A 1 87 ? -9.270 5.119 17.421 1.00 92.62 87 ASP A O 1
ATOM 643 N N . ALA A 1 88 ? -9.746 4.242 15.403 1.00 92.62 88 ALA A N 1
ATOM 644 C CA . ALA A 1 88 ? -8.752 5.023 14.671 1.00 92.62 88 ALA A CA 1
ATOM 645 C C . ALA A 1 88 ? -9.074 6.525 14.703 1.00 92.62 88 ALA A C 1
ATOM 647 O O . ALA A 1 88 ? -8.201 7.329 15.028 1.00 92.62 88 ALA A O 1
ATOM 648 N N . GLN A 1 89 ? -10.327 6.907 14.446 1.00 92.62 89 GLN A N 1
ATOM 649 C CA . GLN A 1 89 ? -10.796 8.293 14.514 1.00 92.62 89 GLN A CA 1
ATOM 650 C C . GLN A 1 89 ? -10.604 8.890 15.914 1.00 92.62 89 GLN A C 1
ATOM 652 O O . GLN A 1 89 ? -10.061 9.988 16.054 1.00 92.62 89 GLN A O 1
ATOM 657 N N . ALA A 1 90 ? -10.955 8.143 16.964 1.00 91.31 90 ALA A N 1
ATOM 658 C CA . ALA A 1 90 ? -10.763 8.562 18.351 1.00 91.31 90 ALA A CA 1
ATOM 659 C C . ALA A 1 90 ? -9.285 8.603 18.782 1.00 91.31 90 ALA A C 1
ATOM 661 O O . ALA A 1 90 ? -8.934 9.304 19.740 1.00 91.31 90 ALA A O 1
ATOM 662 N N . LEU A 1 91 ? -8.414 7.817 18.143 1.00 90.88 91 LEU A N 1
ATOM 663 C CA . LEU A 1 91 ? -6.971 7.812 18.388 1.00 90.88 91 LEU A CA 1
ATOM 664 C C . LEU A 1 91 ? -6.256 8.961 17.664 1.00 90.88 91 LEU A C 1
ATOM 666 O O . LEU A 1 91 ? -5.307 9.521 18.213 1.00 90.88 91 LEU A O 1
ATOM 670 N N . LEU A 1 92 ? -6.702 9.301 16.451 1.00 90.12 92 LEU A N 1
ATOM 671 C CA . LEU A 1 92 ? -6.113 10.335 15.594 1.00 90.12 92 LEU A CA 1
ATOM 672 C C . LEU A 1 92 ? -6.752 11.720 15.776 1.00 90.12 92 LEU A C 1
ATOM 674 O O . LEU A 1 92 ? -6.162 12.713 15.358 1.00 90.12 92 LEU A O 1
ATOM 678 N N . GLY A 1 93 ? -7.911 11.801 16.434 1.00 90.69 93 GLY A N 1
ATOM 679 C CA . GLY A 1 93 ? -8.623 13.057 16.681 1.00 90.69 93 GLY A CA 1
ATOM 680 C C . GLY A 1 93 ? -9.375 13.579 15.457 1.00 90.69 93 GLY A C 1
ATOM 681 O O . GLY A 1 93 ? -9.468 14.788 15.282 1.00 90.69 93 GLY A O 1
ATOM 682 N N . TRP A 1 94 ? -9.874 12.681 14.604 1.00 87.94 94 TRP A N 1
ATOM 683 C CA . TRP A 1 94 ? -10.542 13.028 13.340 1.00 87.94 94 TRP A CA 1
ATOM 684 C C . TRP A 1 94 ? -12.070 13.134 13.447 1.00 87.94 94 TRP A C 1
ATOM 686 O O . TRP A 1 94 ? -12.725 13.463 12.468 1.00 87.94 94 TRP A O 1
ATOM 696 N N . GLY A 1 95 ? -12.659 12.886 14.622 1.00 89.88 95 GLY A N 1
ATOM 697 C CA . GLY A 1 95 ? -14.116 12.948 14.788 1.00 89.88 95 GLY A CA 1
ATOM 698 C C . GLY A 1 95 ? -14.823 11.970 13.848 1.00 89.88 95 GLY A C 1
ATOM 699 O O . GLY A 1 95 ? -14.469 10.795 13.831 1.00 89.88 95 GLY A O 1
ATOM 700 N N . ASP A 1 96 ? -15.775 12.467 13.060 1.00 87.69 96 ASP A N 1
ATOM 701 C CA . ASP A 1 96 ? -16.513 11.672 12.071 1.00 87.69 96 ASP A CA 1
ATOM 702 C C . ASP A 1 96 ? -15.892 11.737 10.660 1.00 87.69 96 ASP A C 1
ATOM 704 O O . ASP A 1 96 ? -16.418 11.133 9.723 1.00 87.69 96 ASP A O 1
ATOM 708 N N . ASP A 1 97 ? -14.758 12.430 10.496 1.00 87.56 97 ASP A N 1
ATOM 709 C CA . ASP A 1 97 ? -14.100 12.585 9.200 1.00 87.56 97 ASP A CA 1
ATOM 710 C C . ASP A 1 97 ? -13.410 11.284 8.761 1.00 87.56 97 ASP A C 1
ATOM 712 O O . ASP A 1 97 ? -12.843 10.529 9.562 1.00 87.56 97 ASP A O 1
ATOM 716 N N . VAL A 1 98 ? -13.437 11.029 7.451 1.00 87.62 98 VAL A N 1
ATOM 717 C CA . VAL A 1 98 ? -12.845 9.848 6.810 1.00 87.62 98 VAL A CA 1
ATOM 718 C C . VAL A 1 98 ? -11.943 10.304 5.668 1.00 87.62 98 VAL A C 1
ATOM 720 O O . VAL A 1 98 ? -12.314 11.171 4.882 1.00 87.62 98 VAL A O 1
ATOM 723 N N . SER A 1 99 ? -10.751 9.712 5.565 1.00 85.19 99 SER A N 1
ATOM 724 C CA . SER A 1 99 ? -9.764 10.079 4.543 1.00 85.19 99 SER A CA 1
ATOM 725 C C . SER A 1 99 ? -10.055 9.486 3.163 1.00 85.19 99 SER A C 1
ATOM 727 O O . SER A 1 99 ? -9.703 10.094 2.157 1.00 85.19 99 SER A O 1
ATOM 729 N N . LEU A 1 100 ? -10.658 8.295 3.104 1.00 82.06 100 LEU A N 1
ATOM 730 C CA . LEU A 1 100 ? -10.892 7.567 1.861 1.00 82.06 100 LEU A CA 1
ATOM 731 C C . LEU A 1 100 ? -12.176 6.739 1.934 1.00 82.06 100 LEU A C 1
ATOM 733 O O . LEU A 1 100 ? -12.365 5.953 2.863 1.00 82.06 100 LEU A O 1
ATOM 737 N N . PHE A 1 101 ? -13.002 6.846 0.896 1.00 83.00 101 PHE A N 1
ATOM 738 C CA . PHE A 1 101 ? -14.068 5.889 0.621 1.00 83.00 101 PHE A CA 1
ATOM 739 C C . PHE A 1 101 ? -13.603 4.929 -0.463 1.00 83.00 101 PHE A C 1
ATOM 741 O O . PHE A 1 101 ? -13.237 5.343 -1.559 1.00 83.00 101 PHE A O 1
ATOM 748 N N . VAL A 1 102 ? -13.624 3.637 -0.150 1.00 81.00 102 VAL A N 1
ATOM 749 C CA . VAL A 1 102 ? -13.319 2.587 -1.118 1.00 81.00 102 VAL A CA 1
ATOM 750 C C . VAL A 1 102 ? -14.613 1.877 -1.462 1.00 81.00 102 VAL A C 1
ATOM 752 O O . VAL A 1 102 ? -15.325 1.391 -0.582 1.00 81.00 102 VAL A O 1
ATOM 755 N N . ILE A 1 103 ? -14.887 1.801 -2.754 1.00 78.69 103 ILE A N 1
ATOM 756 C CA . ILE A 1 103 ? -16.044 1.122 -3.321 1.00 78.69 103 ILE A CA 1
ATOM 757 C C . ILE A 1 103 ? -15.574 -0.063 -4.165 1.00 78.69 103 ILE A C 1
ATOM 759 O O . ILE A 1 103 ? -14.561 0.015 -4.856 1.00 78.69 103 ILE A O 1
ATOM 763 N N . GLY A 1 104 ? -16.290 -1.183 -4.066 1.00 73.88 104 GLY A N 1
ATOM 764 C CA . GLY A 1 104 ? -16.000 -2.374 -4.861 1.00 73.88 104 GLY A CA 1
ATOM 765 C C . GLY A 1 104 ? -16.305 -2.157 -6.345 1.00 73.88 104 GLY A C 1
ATOM 766 O O . GLY A 1 104 ? -17.230 -1.424 -6.702 1.00 73.88 104 GLY A O 1
ATOM 767 N N . VAL A 1 105 ? -15.540 -2.827 -7.206 1.00 70.69 105 VAL A N 1
ATOM 768 C CA . VAL A 1 105 ? -15.739 -2.801 -8.662 1.00 70.69 105 VAL A CA 1
ATOM 769 C C . VAL A 1 105 ? -17.069 -3.479 -9.020 1.00 70.69 105 VAL A C 1
ATOM 771 O O . VAL A 1 105 ? -17.415 -4.511 -8.446 1.00 70.69 105 VAL A O 1
ATOM 774 N N . GLY A 1 106 ? -17.813 -2.908 -9.973 1.00 69.50 106 GLY A N 1
ATOM 775 C CA . GLY A 1 106 ? -19.121 -3.422 -10.412 1.00 69.50 106 GLY A CA 1
ATOM 776 C C . GLY A 1 106 ? -20.334 -2.712 -9.800 1.00 69.50 106 GLY A C 1
ATOM 777 O O . GLY A 1 106 ? -21.464 -3.159 -9.990 1.00 69.50 106 GLY A O 1
ATOM 778 N N . GLY A 1 107 ? -20.112 -1.613 -9.072 1.00 73.00 107 GLY A N 1
ATOM 779 C CA . GLY A 1 107 ? -21.167 -0.673 -8.690 1.00 73.00 107 GLY A CA 1
ATOM 780 C C . GLY A 1 107 ? -21.620 0.224 -9.850 1.00 73.00 107 GLY A C 1
ATOM 781 O O . GLY A 1 107 ? -21.151 0.103 -10.977 1.00 73.00 107 GLY A O 1
ATOM 782 N N . SER A 1 108 ? -22.525 1.162 -9.565 1.00 76.81 108 SER A N 1
ATOM 783 C CA . SER A 1 108 ? -23.017 2.150 -10.541 1.00 76.81 108 SER A CA 1
ATOM 784 C C . SER A 1 108 ? -22.057 3.317 -10.799 1.00 76.81 108 SER A C 1
ATOM 786 O O . SER A 1 108 ? -22.428 4.229 -11.528 1.00 76.81 108 SER A O 1
ATOM 788 N N . LEU A 1 109 ? -20.896 3.329 -10.139 1.00 77.81 109 LEU A N 1
ATOM 789 C CA . LEU A 1 109 ? -19.903 4.399 -10.209 1.00 77.81 109 LEU A CA 1
ATOM 790 C C . LEU A 1 109 ? -18.706 3.922 -11.028 1.00 77.81 109 LEU A C 1
ATOM 792 O O . LEU A 1 109 ? -18.177 2.836 -10.773 1.00 77.81 109 LEU A O 1
ATOM 796 N N . ALA A 1 110 ? -18.298 4.739 -11.989 1.00 75.25 110 ALA A N 1
ATOM 797 C CA . ALA A 1 110 ? -17.149 4.529 -12.852 1.00 75.25 110 ALA A CA 1
ATOM 798 C C . ALA A 1 110 ? -16.049 5.563 -12.572 1.00 75.25 110 ALA A C 1
ATOM 800 O O . ALA A 1 110 ? -16.280 6.612 -11.970 1.00 75.25 110 ALA A O 1
ATOM 801 N N . ASP A 1 111 ? -14.835 5.243 -13.012 1.00 76.38 111 ASP A N 1
ATOM 802 C CA . ASP A 1 111 ? -13.706 6.168 -12.980 1.00 76.38 111 ASP A CA 1
ATOM 803 C C . ASP A 1 111 ? -14.034 7.454 -13.762 1.00 76.38 111 ASP A C 1
ATOM 805 O O . ASP A 1 111 ? -14.574 7.396 -14.869 1.00 76.38 111 ASP A O 1
ATOM 809 N N . GLY A 1 112 ? -13.757 8.613 -13.164 1.00 73.94 112 GLY A N 1
ATOM 810 C CA . GLY A 1 112 ? -14.114 9.928 -13.705 1.00 73.94 112 GLY A CA 1
ATOM 811 C C . GLY A 1 112 ? -15.512 10.436 -13.331 1.00 73.94 112 GLY A C 1
ATOM 812 O O . GLY A 1 112 ? -15.833 11.591 -13.630 1.00 73.94 112 GLY A O 1
ATOM 813 N N . ASP A 1 113 ? -16.339 9.640 -12.642 1.00 79.25 113 ASP A N 1
ATOM 814 C CA . ASP A 1 113 ? -17.630 10.121 -12.150 1.00 79.25 113 ASP A CA 1
ATOM 815 C C . ASP A 1 113 ? -17.443 11.219 -11.097 1.00 79.25 113 ASP A C 1
ATOM 817 O O . ASP A 1 113 ? -16.600 11.141 -10.203 1.00 79.25 113 ASP A O 1
ATOM 821 N N . THR A 1 114 ? -18.274 12.258 -11.178 1.00 75.62 114 THR A N 1
ATOM 822 C CA . THR A 1 114 ? -18.312 13.328 -10.176 1.00 75.62 114 THR A CA 1
ATOM 823 C C . THR A 1 114 ? -19.558 13.174 -9.318 1.00 75.62 114 THR A C 1
ATOM 825 O O . THR A 1 114 ? -20.682 13.223 -9.819 1.00 75.62 114 THR A O 1
ATOM 828 N N . MET A 1 115 ? -19.374 13.008 -8.011 1.00 75.12 115 MET A N 1
ATOM 829 C CA . MET A 1 115 ? -20.473 12.927 -7.054 1.00 75.12 115 MET A CA 1
ATOM 830 C C . MET A 1 115 ? -20.855 14.307 -6.504 1.00 75.12 115 MET A C 1
ATOM 832 O O . MET A 1 115 ? -20.093 15.279 -6.561 1.00 75.12 115 MET A O 1
ATOM 836 N N . ALA A 1 116 ? -22.057 14.389 -5.927 1.00 73.12 116 ALA A N 1
ATOM 837 C CA . ALA A 1 116 ? -22.505 15.577 -5.209 1.00 73.12 116 ALA A CA 1
ATOM 838 C C . ALA A 1 116 ? -21.495 15.946 -4.104 1.00 73.12 116 ALA A C 1
ATOM 840 O O . ALA A 1 116 ? -21.072 15.088 -3.333 1.00 73.12 116 ALA A O 1
ATOM 841 N N . GLY A 1 117 ? -21.099 17.220 -4.047 1.00 73.31 117 GLY A N 1
ATOM 842 C CA . GLY A 1 117 ? -20.051 17.700 -3.136 1.00 73.31 117 GLY A CA 1
ATOM 843 C C . GLY A 1 117 ? -18.651 17.803 -3.752 1.00 73.31 117 GLY A C 1
ATOM 844 O O . GLY A 1 117 ? -17.721 18.162 -3.040 1.00 73.31 117 GLY A O 1
ATOM 845 N N . GLY A 1 118 ? -18.491 17.541 -5.057 1.00 73.31 118 GLY A N 1
ATOM 846 C CA . GLY A 1 118 ? -17.213 17.719 -5.763 1.00 73.31 118 GLY A CA 1
ATOM 847 C C . GLY A 1 118 ? -16.223 16.568 -5.568 1.00 73.31 118 GLY A C 1
ATOM 848 O O . GLY A 1 118 ? -15.030 16.735 -5.805 1.00 73.31 118 GLY A O 1
ATOM 849 N N . LEU A 1 119 ? -16.711 15.409 -5.127 1.00 73.06 119 LEU A N 1
ATOM 850 C CA . LEU A 1 119 ? -15.916 14.193 -4.983 1.00 73.06 119 LEU A CA 1
ATOM 851 C C . LEU A 1 119 ? -15.752 13.531 -6.355 1.00 73.06 119 LEU A C 1
ATOM 853 O O . LEU A 1 119 ? -16.747 13.226 -7.013 1.00 73.06 119 LEU A O 1
ATOM 857 N N . LEU A 1 120 ? -14.508 13.310 -6.770 1.00 77.12 120 LEU A N 1
ATOM 858 C CA . LEU A 1 120 ? -14.173 12.558 -7.978 1.00 77.12 120 LEU A CA 1
ATOM 859 C C . LEU A 1 120 ? -13.990 11.083 -7.622 1.00 77.12 120 LEU A C 1
ATOM 861 O O . LEU A 1 120 ? -13.293 10.750 -6.662 1.00 77.12 120 LEU A O 1
ATOM 865 N N . VAL A 1 121 ? -14.620 10.208 -8.396 1.00 78.44 121 VAL A N 1
ATOM 866 C CA . VAL A 1 121 ? -14.411 8.766 -8.321 1.00 78.44 121 VAL A CA 1
ATOM 867 C C . VAL A 1 121 ? -13.182 8.437 -9.155 1.00 78.44 121 VAL A C 1
ATOM 869 O O . VAL A 1 121 ? -13.157 8.720 -10.349 1.00 78.44 121 VAL A O 1
ATOM 872 N N . ALA A 1 122 ? -12.176 7.856 -8.507 1.00 73.62 122 ALA A N 1
ATOM 873 C CA . ALA A 1 122 ? -10.961 7.383 -9.152 1.00 73.62 122 ALA A CA 1
ATOM 874 C C . ALA A 1 122 ? -10.796 5.878 -8.915 1.00 73.62 122 ALA A C 1
ATOM 876 O O . ALA A 1 122 ? -11.078 5.393 -7.809 1.00 73.62 122 ALA A O 1
ATOM 877 N N . ALA A 1 123 ? -10.340 5.128 -9.917 1.00 73.81 123 ALA A N 1
ATOM 878 C CA . ALA A 1 123 ? -10.016 3.721 -9.710 1.00 73.81 123 ALA A CA 1
ATOM 879 C C . ALA A 1 123 ? -8.881 3.568 -8.675 1.00 73.81 123 ALA A C 1
ATOM 881 O O . ALA A 1 123 ? -7.899 4.308 -8.648 1.00 73.81 123 ALA A O 1
ATOM 882 N N . ARG A 1 124 ? -9.011 2.597 -7.762 1.00 66.31 124 ARG A N 1
ATOM 883 C CA . ARG A 1 124 ? -8.007 2.354 -6.714 1.00 66.31 124 ARG A CA 1
ATOM 884 C C . ARG A 1 124 ? -6.698 1.890 -7.365 1.00 66.31 124 ARG A 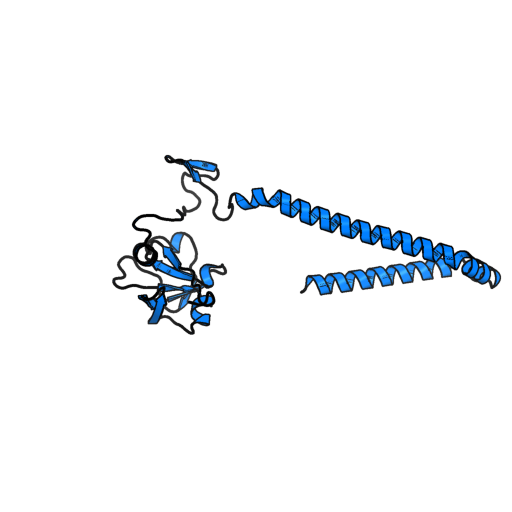C 1
ATOM 886 O O . ARG A 1 124 ? -6.629 0.775 -7.869 1.00 66.31 124 ARG A O 1
ATOM 893 N N . GLY A 1 125 ? -5.665 2.726 -7.300 1.00 60.69 125 GLY A N 1
ATOM 894 C CA . GLY A 1 125 ? -4.381 2.499 -7.978 1.00 60.69 125 GLY A CA 1
ATOM 895 C C . GLY A 1 125 ? -4.164 3.447 -9.158 1.00 60.69 125 GLY A C 1
ATOM 896 O O . GLY A 1 125 ? -3.029 3.866 -9.368 1.00 60.69 125 GLY A O 1
ATOM 897 N N . ASP A 1 126 ? -5.247 3.908 -9.791 1.00 53.91 126 ASP A N 1
ATOM 898 C CA . ASP A 1 126 ? -5.276 5.143 -10.581 1.00 53.91 126 ASP A CA 1
ATOM 899 C C . ASP A 1 126 ? -5.412 6.315 -9.615 1.00 53.91 126 ASP A C 1
ATOM 901 O O . ASP A 1 126 ? -6.387 7.059 -9.543 1.00 53.91 126 ASP A O 1
ATOM 905 N N . ILE A 1 127 ? -4.378 6.489 -8.802 1.00 49.16 127 ILE A N 1
ATOM 906 C CA . ILE A 1 127 ? -4.104 7.824 -8.308 1.00 49.16 127 ILE A CA 1
ATOM 907 C C . ILE A 1 127 ? -3.893 8.653 -9.574 1.00 49.16 127 ILE A C 1
ATOM 909 O O . ILE A 1 127 ? -2.973 8.357 -10.335 1.00 49.16 127 ILE A O 1
ATOM 913 N N . ALA A 1 128 ? -4.683 9.707 -9.764 1.00 49.03 128 ALA A N 1
ATOM 914 C CA . ALA A 1 128 ? -4.493 10.743 -10.784 1.00 49.03 128 ALA A CA 1
ATOM 915 C C . ALA A 1 128 ? -3.039 11.287 -10.883 1.00 49.03 128 ALA A C 1
ATOM 917 O O . ALA A 1 128 ? -2.710 12.024 -11.804 1.00 49.03 128 ALA A O 1
ATOM 918 N N . LEU A 1 129 ? -2.153 10.892 -9.961 1.00 52.22 129 LEU A N 1
ATOM 919 C CA . LEU A 1 129 ? -0.710 11.073 -10.012 1.00 52.22 129 LEU A CA 1
ATOM 920 C C . LEU A 1 129 ? 0.013 10.229 -11.080 1.00 52.22 129 LEU A C 1
ATOM 922 O O . LEU A 1 129 ? 1.017 10.710 -11.589 1.00 52.22 129 LEU A O 1
ATOM 926 N N . VAL A 1 130 ? -0.392 8.999 -11.431 1.00 53.69 130 VAL A N 1
ATOM 927 C CA . VAL A 1 130 ? 0.410 8.195 -12.389 1.00 53.69 130 VAL A CA 1
ATOM 928 C C . VAL A 1 130 ? 0.499 8.916 -13.733 1.00 53.69 130 VAL A C 1
ATOM 930 O O . VAL A 1 130 ? 1.609 9.122 -14.219 1.00 53.69 130 VAL A O 1
ATOM 933 N N . ASP A 1 131 ? -0.625 9.401 -14.262 1.00 58.47 131 ASP A N 1
ATOM 934 C CA . ASP A 1 131 ? -0.657 10.227 -15.475 1.00 58.47 131 ASP A CA 1
ATOM 935 C C . ASP A 1 131 ? 0.069 11.571 -15.309 1.00 58.47 131 ASP A C 1
ATOM 937 O O . ASP A 1 131 ? 0.714 12.042 -16.245 1.00 58.47 131 ASP A O 1
ATOM 941 N N . GLU A 1 132 ? 0.035 12.179 -14.122 1.00 66.00 132 GLU A N 1
ATOM 942 C CA . GLU A 1 132 ? 0.743 13.436 -13.843 1.00 66.00 132 GLU A CA 1
ATOM 943 C C . GLU A 1 132 ? 2.275 13.263 -13.824 1.00 66.00 132 GLU A C 1
ATOM 945 O O . GLU A 1 132 ? 3.011 14.150 -14.261 1.00 66.00 132 GLU A O 1
ATOM 950 N N . TRP A 1 133 ? 2.775 12.107 -13.372 1.00 68.38 133 TRP A N 1
ATOM 951 C CA . TRP A 1 133 ? 4.208 11.792 -13.319 1.00 68.38 133 TRP A CA 1
ATOM 952 C C . TRP A 1 133 ? 4.724 11.062 -14.569 1.00 68.38 133 TRP A C 1
ATOM 954 O O . TRP A 1 133 ? 5.940 11.035 -14.784 1.00 68.38 133 TRP A O 1
ATOM 964 N N . GLN A 1 134 ? 3.845 10.533 -15.432 1.00 77.75 134 GLN A N 1
ATOM 965 C CA . GLN A 1 134 ? 4.214 9.939 -16.728 1.00 77.75 134 GLN A CA 1
ATOM 966 C C . GLN A 1 134 ? 5.136 10.849 -17.566 1.00 77.75 134 GLN A C 1
ATOM 968 O O . GLN A 1 134 ? 6.165 10.359 -18.034 1.00 77.75 134 GLN A O 1
ATOM 973 N N . PRO A 1 135 ? 4.879 12.167 -17.721 1.00 86.56 135 PRO A N 1
ATOM 974 C CA . PRO A 1 135 ? 5.774 13.065 -18.448 1.00 86.56 135 PRO A CA 1
ATOM 975 C C . PRO A 1 135 ? 7.178 13.142 -17.839 1.00 86.56 135 PRO A C 1
ATOM 977 O O . PRO A 1 135 ? 8.163 13.204 -18.576 1.00 86.56 135 PRO A O 1
ATOM 980 N N . LEU A 1 136 ? 7.293 13.118 -16.504 1.00 86.56 136 LEU A N 1
ATOM 981 C CA . LEU A 1 136 ? 8.590 13.142 -15.826 1.00 86.56 136 LEU A CA 1
ATOM 982 C C . LEU A 1 136 ? 9.344 11.825 -16.029 1.00 86.56 136 LEU A C 1
ATOM 984 O O . LEU A 1 136 ? 10.539 11.847 -16.324 1.00 86.56 136 LEU A O 1
ATOM 988 N N . ILE A 1 137 ? 8.656 10.687 -15.904 1.00 84.94 137 ILE A N 1
ATOM 989 C CA . ILE A 1 137 ? 9.240 9.363 -16.150 1.00 84.94 137 ILE A CA 1
ATOM 990 C C . ILE A 1 137 ? 9.700 9.260 -17.608 1.00 84.94 137 ILE A C 1
ATOM 992 O O . ILE A 1 137 ? 10.836 8.861 -17.860 1.00 84.94 137 ILE A O 1
ATOM 996 N N . ALA A 1 138 ? 8.876 9.703 -18.559 1.00 88.50 138 ALA A N 1
ATOM 997 C CA . ALA A 1 138 ? 9.226 9.743 -19.974 1.00 88.50 138 ALA A CA 1
ATOM 998 C C . ALA A 1 138 ? 10.442 10.650 -20.243 1.00 88.50 138 ALA A C 1
ATOM 1000 O O . ALA A 1 138 ? 11.312 10.298 -21.041 1.00 88.50 138 ALA A O 1
ATOM 1001 N N . LEU A 1 139 ? 10.556 11.791 -19.553 1.00 91.88 139 LEU A N 1
ATOM 1002 C CA . LEU A 1 139 ? 11.718 12.678 -19.649 1.00 91.88 139 LEU A CA 1
ATOM 1003 C C . LEU A 1 139 ? 12.991 12.034 -19.081 1.00 91.88 139 LEU A C 1
ATOM 1005 O O . LEU A 1 139 ? 14.063 12.152 -19.682 1.00 91.88 139 LEU A O 1
ATOM 1009 N N . LEU A 1 140 ? 12.890 11.349 -17.939 1.00 91.38 140 LEU A N 1
ATOM 1010 C CA . LEU A 1 140 ? 14.000 10.603 -17.344 1.00 91.38 140 LEU A CA 1
ATOM 1011 C C . LEU A 1 140 ? 14.452 9.479 -18.278 1.00 91.38 140 LEU A C 1
ATOM 1013 O O . LEU A 1 140 ? 15.644 9.352 -18.559 1.00 91.38 140 LEU A O 1
ATOM 1017 N N . GLU A 1 141 ? 13.510 8.721 -18.834 1.00 90.25 141 GLU A N 1
ATOM 1018 C CA . GLU A 1 141 ? 13.802 7.667 -19.799 1.00 90.25 141 GLU A CA 1
ATOM 1019 C C . GLU A 1 141 ? 14.464 8.230 -21.065 1.00 90.25 141 GLU A C 1
ATOM 1021 O O . GLU A 1 141 ? 15.485 7.710 -21.525 1.00 90.25 141 GLU A O 1
ATOM 1026 N N . ALA A 1 142 ? 13.942 9.333 -21.608 1.00 93.38 142 ALA A N 1
ATOM 1027 C CA . ALA A 1 142 ? 14.531 10.012 -22.757 1.00 93.38 142 ALA A CA 1
ATOM 1028 C C . ALA A 1 142 ? 15.953 10.511 -22.456 1.00 93.38 142 ALA A C 1
ATOM 1030 O O . ALA A 1 142 ? 16.844 10.375 -23.297 1.00 93.38 142 ALA A O 1
ATOM 1031 N N . SER A 1 143 ? 16.192 11.018 -21.246 1.00 91.81 143 SER A N 1
ATOM 1032 C CA . SER A 1 143 ? 17.514 11.461 -20.794 1.00 91.81 143 SER A CA 1
ATOM 1033 C C . SER A 1 143 ? 18.503 10.296 -20.713 1.00 91.81 143 SER A C 1
ATOM 1035 O O . SER A 1 143 ? 19.619 10.403 -21.222 1.00 91.81 143 SER A O 1
ATOM 1037 N N . VAL A 1 144 ? 18.095 9.154 -20.149 1.00 90.38 144 VAL A N 1
ATOM 1038 C CA . VAL A 1 144 ? 18.920 7.934 -20.103 1.00 90.38 144 VAL A CA 1
ATOM 1039 C C . VAL A 1 144 ? 19.245 7.445 -21.516 1.00 90.38 144 VAL A C 1
ATOM 1041 O O . VAL A 1 144 ? 20.402 7.139 -21.810 1.00 90.38 144 VAL A O 1
ATOM 1044 N N . ARG A 1 145 ? 18.264 7.438 -22.428 1.00 89.94 145 ARG A N 1
ATOM 1045 C CA . ARG A 1 145 ? 18.473 7.061 -23.838 1.00 89.94 145 ARG A CA 1
ATOM 1046 C C . ARG A 1 145 ? 19.437 8.015 -24.555 1.00 89.94 145 ARG A C 1
ATOM 1048 O O . ARG A 1 145 ? 20.306 7.555 -25.296 1.00 89.94 145 ARG A O 1
ATOM 1055 N N . LEU A 1 146 ? 19.329 9.324 -24.318 1.00 94.12 146 LEU A N 1
ATOM 1056 C CA . LEU A 1 146 ? 20.234 10.336 -24.880 1.00 94.12 146 LEU A CA 1
ATOM 1057 C C . LEU A 1 146 ? 21.667 10.181 -24.362 1.00 94.12 146 LEU A C 1
ATOM 1059 O O . LEU A 1 146 ? 22.608 10.227 -25.154 1.00 94.12 146 LEU A O 1
ATOM 1063 N N . LEU A 1 147 ? 21.842 9.948 -23.059 1.00 93.19 147 LEU A N 1
ATOM 1064 C CA . LEU A 1 147 ? 23.154 9.681 -22.466 1.00 93.19 147 LEU A CA 1
ATOM 1065 C C . LEU A 1 147 ? 23.775 8.402 -23.029 1.00 93.19 147 LEU A C 1
ATOM 1067 O O . LEU A 1 147 ? 24.957 8.400 -23.376 1.00 93.19 147 LEU A O 1
ATOM 1071 N N . ALA A 1 148 ? 22.981 7.340 -23.186 1.00 87.44 148 ALA A N 1
ATOM 1072 C CA . ALA A 1 148 ? 23.436 6.103 -23.812 1.00 87.44 148 ALA A CA 1
ATOM 1073 C C . ALA A 1 148 ? 23.906 6.349 -25.256 1.00 87.44 148 ALA A C 1
ATOM 1075 O O . ALA A 1 148 ? 24.998 5.923 -25.632 1.00 87.44 148 ALA A O 1
ATOM 1076 N N . LEU A 1 149 ? 23.138 7.100 -26.050 1.00 90.56 149 LEU A N 1
ATOM 1077 C CA . LEU A 1 149 ? 23.505 7.445 -27.425 1.00 90.56 149 LEU A CA 1
ATOM 1078 C C . LEU A 1 149 ? 24.777 8.307 -27.478 1.00 90.56 149 LEU A C 1
ATOM 1080 O O . LEU A 1 149 ? 25.659 8.059 -28.302 1.00 90.56 149 LEU A O 1
ATOM 1084 N N . GLY A 1 150 ? 24.917 9.262 -26.556 1.00 90.62 150 GLY A N 1
ATOM 1085 C CA . GLY A 1 150 ? 26.128 10.063 -26.387 1.00 90.62 150 GLY A CA 1
ATOM 1086 C C . GLY A 1 150 ? 27.354 9.209 -26.059 1.00 90.62 150 GLY A C 1
ATOM 1087 O O . GLY A 1 150 ? 28.404 9.384 -26.675 1.00 90.62 150 GLY A O 1
ATOM 1088 N N . ALA A 1 151 ? 27.219 8.232 -25.160 1.00 86.94 151 ALA A N 1
ATOM 1089 C CA . ALA A 1 151 ? 28.295 7.302 -24.828 1.00 86.94 151 ALA A CA 1
ATOM 1090 C C . ALA A 1 151 ? 28.731 6.468 -26.046 1.00 86.94 151 ALA A C 1
ATOM 1092 O O . ALA A 1 151 ? 29.931 6.329 -26.298 1.00 86.94 151 ALA A O 1
ATOM 1093 N N . VAL A 1 152 ? 27.779 5.977 -26.851 1.00 86.50 152 VAL A N 1
ATOM 1094 C CA . VAL A 1 152 ? 28.086 5.270 -28.109 1.00 86.50 152 VAL A CA 1
ATOM 1095 C C . VAL A 1 152 ? 28.806 6.189 -29.100 1.00 86.50 152 VAL A C 1
ATOM 1097 O O . VAL A 1 152 ? 29.794 5.776 -29.707 1.00 86.50 152 VAL A O 1
ATOM 1100 N N . ALA A 1 153 ? 28.368 7.442 -29.243 1.00 84.50 153 ALA A N 1
ATOM 1101 C CA . ALA A 1 153 ? 29.007 8.405 -30.136 1.00 84.50 153 ALA A CA 1
ATOM 1102 C C . ALA A 1 153 ? 30.448 8.731 -29.701 1.00 84.50 153 ALA A C 1
ATOM 1104 O O . ALA A 1 153 ? 31.362 8.703 -30.527 1.00 84.50 153 ALA A O 1
ATOM 1105 N N . VAL A 1 154 ? 30.676 8.972 -28.405 1.00 89.19 154 VAL A N 1
ATOM 1106 C CA . VAL A 1 154 ? 32.018 9.199 -27.841 1.00 89.19 154 VAL A CA 1
ATOM 1107 C C . VAL A 1 154 ? 32.918 7.989 -28.089 1.00 89.19 154 VAL A C 1
ATOM 1109 O O . VAL A 1 154 ? 34.059 8.155 -28.524 1.00 89.19 154 VAL A O 1
ATOM 1112 N N . MET A 1 155 ? 32.401 6.773 -27.888 1.00 83.81 155 MET A N 1
ATOM 1113 C CA . MET A 1 155 ? 33.130 5.537 -28.173 1.00 83.81 155 MET A CA 1
ATOM 1114 C C . MET A 1 155 ? 33.500 5.425 -29.659 1.00 83.81 155 MET A C 1
ATOM 1116 O O . MET A 1 155 ? 34.651 5.140 -29.990 1.00 83.81 155 MET A O 1
ATOM 1120 N N . ALA A 1 156 ? 32.562 5.700 -30.567 1.00 80.25 156 ALA A N 1
ATOM 1121 C CA . ALA A 1 156 ? 32.810 5.655 -32.006 1.00 80.25 156 ALA A CA 1
ATOM 1122 C C . ALA A 1 156 ? 33.895 6.659 -32.435 1.00 80.25 156 ALA A C 1
ATOM 1124 O O . ALA A 1 156 ? 34.805 6.307 -33.189 1.00 80.25 156 ALA A O 1
ATOM 1125 N N . VAL A 1 157 ? 33.851 7.887 -31.905 1.00 85.25 157 VAL A N 1
ATOM 1126 C CA . VAL A 1 157 ? 34.870 8.917 -32.161 1.00 85.25 157 VAL A CA 1
ATOM 1127 C C . VAL A 1 157 ? 36.232 8.502 -31.600 1.00 85.25 157 VAL A C 1
ATOM 1129 O O . VAL A 1 157 ? 37.249 8.671 -32.277 1.00 85.25 157 VAL A O 1
ATOM 1132 N N . ALA A 1 158 ? 36.278 7.925 -30.396 1.00 82.56 158 ALA A N 1
ATOM 1133 C CA . ALA A 1 158 ? 37.516 7.439 -29.792 1.00 82.56 158 ALA A CA 1
ATOM 1134 C C . ALA A 1 158 ? 38.161 6.321 -30.629 1.00 82.56 158 ALA A C 1
ATOM 1136 O O . ALA A 1 158 ? 39.360 6.383 -30.910 1.00 82.56 158 ALA A O 1
ATOM 1137 N N . LEU A 1 159 ? 37.365 5.349 -31.091 1.00 81.31 159 LEU A N 1
ATOM 1138 C CA . LEU A 1 159 ? 37.826 4.265 -31.964 1.00 81.31 159 LEU A CA 1
ATOM 1139 C C . LEU A 1 159 ? 38.315 4.788 -33.320 1.00 81.31 159 LEU A C 1
ATOM 1141 O O . LEU A 1 159 ? 39.382 4.383 -33.784 1.00 81.31 159 LEU A O 1
ATOM 1145 N N . TRP A 1 160 ? 37.586 5.726 -33.932 1.00 83.12 160 TRP A N 1
ATOM 1146 C CA . TRP A 1 160 ? 38.014 6.372 -35.175 1.00 83.12 160 TRP A CA 1
ATOM 1147 C C . TRP A 1 160 ? 39.356 7.094 -35.003 1.00 83.12 160 TRP A C 1
ATOM 1149 O O . TRP A 1 160 ? 40.268 6.940 -35.818 1.00 83.12 160 TRP A O 1
ATOM 1159 N N . ARG A 1 161 ? 39.506 7.851 -33.910 1.00 84.38 161 ARG A N 1
ATOM 1160 C CA . ARG A 1 161 ? 40.741 8.570 -33.578 1.00 84.38 161 ARG A CA 1
ATOM 1161 C C . ARG A 1 161 ? 41.919 7.612 -33.392 1.00 84.38 161 ARG A C 1
ATOM 1163 O O . ARG A 1 161 ? 42.986 7.867 -33.946 1.00 84.38 161 ARG A O 1
ATOM 1170 N N . LEU A 1 162 ? 41.724 6.512 -32.663 1.00 81.56 162 LEU A N 1
ATOM 1171 C CA . LEU A 1 162 ? 42.726 5.453 -32.482 1.00 81.56 162 LEU A CA 1
ATOM 1172 C C . LEU A 1 162 ? 43.148 4.832 -33.820 1.00 81.56 162 LEU A C 1
ATOM 1174 O O . LEU A 1 162 ? 44.341 4.726 -34.099 1.00 81.56 162 LEU A O 1
ATOM 1178 N N . ALA A 1 163 ? 42.189 4.487 -34.682 1.00 77.19 163 ALA A N 1
ATOM 1179 C CA . ALA A 1 163 ? 42.480 3.928 -36.002 1.00 77.19 163 ALA A CA 1
ATOM 1180 C C . ALA A 1 163 ? 43.295 4.896 -36.876 1.00 77.19 163 ALA A C 1
ATOM 1182 O O . ALA A 1 163 ? 44.219 4.481 -37.577 1.00 77.19 163 ALA A O 1
ATOM 1183 N N . TRP A 1 164 ? 42.989 6.196 -36.808 1.00 80.50 164 TRP A N 1
ATOM 1184 C CA . TRP A 1 164 ? 43.745 7.221 -37.522 1.00 80.50 164 TRP A CA 1
ATOM 1185 C C . TRP A 1 164 ? 45.179 7.368 -37.006 1.00 80.50 164 TRP A C 1
ATOM 1187 O O . TRP A 1 164 ? 46.093 7.525 -37.810 1.00 80.50 164 TRP A O 1
ATOM 1197 N N . LEU A 1 165 ? 45.397 7.300 -35.690 1.00 81.19 165 LEU A N 1
ATOM 1198 C CA . LEU A 1 165 ? 46.734 7.362 -35.084 1.00 81.19 165 LEU A CA 1
ATOM 1199 C C . LEU A 1 165 ? 47.616 6.186 -35.530 1.00 81.19 165 LEU A C 1
ATOM 1201 O O . LEU A 1 165 ? 48.763 6.396 -35.913 1.00 81.19 165 LEU A O 1
ATOM 1205 N N . HIS A 1 166 ? 47.059 4.975 -35.595 1.00 75.62 166 HIS A N 1
ATOM 1206 C CA . HIS A 1 166 ? 47.789 3.765 -35.998 1.00 75.62 166 HIS A CA 1
ATOM 1207 C C . HIS A 1 166 ? 47.851 3.528 -37.518 1.00 75.62 166 HIS A C 1
ATOM 1209 O O . HIS A 1 166 ? 48.305 2.478 -37.976 1.00 75.62 166 HIS A O 1
ATOM 1215 N N . ARG A 1 167 ? 47.427 4.494 -38.345 1.00 72.81 167 ARG A N 1
ATOM 1216 C CA . ARG A 1 167 ? 47.423 4.352 -39.816 1.00 72.81 167 ARG A CA 1
ATOM 1217 C C . ARG A 1 167 ? 48.810 4.072 -40.408 1.00 72.81 167 ARG A C 1
ATOM 1219 O O . ARG A 1 167 ? 48.906 3.394 -41.429 1.00 72.81 167 ARG A O 1
ATOM 1226 N N . VAL A 1 168 ? 49.868 4.602 -39.789 1.00 73.81 168 VAL A N 1
ATOM 1227 C CA . VAL A 1 168 ? 51.258 4.422 -40.241 1.00 73.81 168 VAL A CA 1
ATOM 1228 C C . VAL A 1 168 ? 51.760 3.028 -39.876 1.00 73.81 168 VAL A C 1
ATOM 1230 O O . VAL A 1 168 ? 52.299 2.341 -40.740 1.00 73.81 168 VAL A O 1
ATOM 1233 N N . ASP A 1 169 ? 51.478 2.564 -38.658 1.00 73.75 169 ASP A N 1
ATOM 1234 C CA . ASP A 1 169 ? 51.827 1.217 -38.185 1.00 73.75 169 ASP A CA 1
ATOM 1235 C C . ASP A 1 169 ? 51.189 0.137 -39.073 1.00 73.75 169 ASP A C 1
ATOM 1237 O O . ASP A 1 169 ? 51.835 -0.831 -39.478 1.00 73.75 169 ASP A O 1
ATOM 1241 N N . LEU A 1 170 ? 49.933 0.352 -39.480 1.00 68.12 170 LEU A N 1
ATOM 1242 C CA . LEU A 1 170 ? 49.225 -0.507 -40.436 1.00 68.12 170 LEU A CA 1
ATOM 1243 C C . LEU A 1 170 ? 49.840 -0.470 -41.846 1.00 68.12 170 LEU A C 1
ATOM 1245 O O . LEU A 1 170 ? 49.797 -1.469 -42.571 1.00 68.12 170 LEU A O 1
ATOM 1249 N N . GLY A 1 171 ? 50.425 0.663 -42.241 1.00 71.44 171 GLY A N 1
ATOM 1250 C CA . GLY A 1 171 ? 51.197 0.800 -43.476 1.00 71.44 171 GLY A CA 1
ATOM 1251 C C . GLY A 1 171 ? 52.497 -0.006 -43.443 1.00 71.44 171 GLY A C 1
ATOM 1252 O O . GLY A 1 171 ? 52.803 -0.708 -44.407 1.00 71.44 171 GLY A O 1
ATOM 1253 N N . VAL A 1 172 ? 53.213 0.016 -42.315 1.00 77.31 172 VAL A N 1
ATOM 1254 C CA . VAL A 1 172 ? 54.443 -0.766 -42.098 1.00 77.31 172 VAL A CA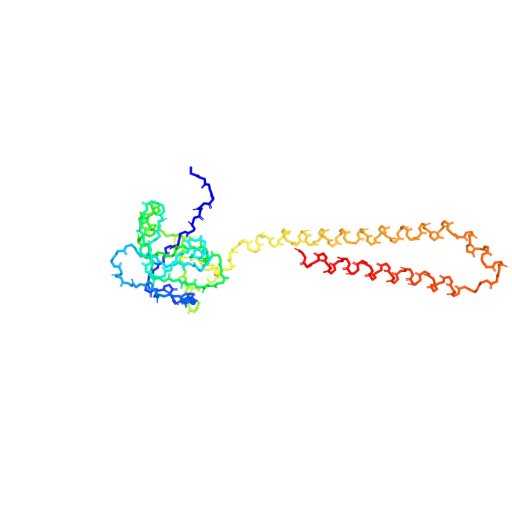 1
ATOM 1255 C C . VAL A 1 172 ? 54.150 -2.270 -42.068 1.00 77.31 172 VAL A C 1
ATOM 1257 O O . VAL A 1 172 ? 54.845 -3.046 -42.721 1.00 77.31 172 VAL A O 1
ATOM 1260 N N . LEU A 1 173 ? 53.069 -2.700 -41.411 1.00 72.94 173 LEU A N 1
ATOM 1261 C CA . LEU A 1 173 ? 52.642 -4.108 -41.405 1.00 72.94 173 LEU A CA 1
ATOM 1262 C C . LEU A 1 173 ? 52.303 -4.634 -42.808 1.00 72.94 173 LEU A C 1
ATOM 1264 O O . LEU A 1 173 ? 52.567 -5.797 -43.121 1.00 72.94 173 LEU A O 1
ATOM 1268 N N . ARG A 1 174 ? 51.765 -3.777 -43.684 1.00 69.19 174 ARG A N 1
ATOM 1269 C CA . ARG A 1 174 ? 51.543 -4.114 -45.099 1.00 69.19 174 ARG A CA 1
ATOM 1270 C C . ARG A 1 174 ? 52.846 -4.315 -45.868 1.00 69.19 174 ARG A C 1
ATOM 1272 O O . ARG A 1 174 ? 52.899 -5.211 -46.704 1.00 69.19 174 ARG A O 1
ATOM 1279 N N . LEU A 1 175 ? 53.881 -3.525 -45.578 1.00 80.06 175 LEU A N 1
ATOM 1280 C CA . LEU A 1 175 ? 55.213 -3.690 -46.175 1.00 80.06 175 LEU A CA 1
ATOM 1281 C C . LEU A 1 175 ? 55.895 -4.987 -45.710 1.00 80.06 175 LEU A C 1
ATOM 1283 O O . LEU A 1 175 ? 56.648 -5.584 -46.471 1.00 80.06 175 LEU A O 1
ATOM 1287 N N . LEU A 1 176 ? 55.566 -5.466 -44.507 1.00 79.38 176 LEU A N 1
ATOM 1288 C CA . LEU A 1 176 ? 56.009 -6.758 -43.965 1.00 79.38 176 LEU A CA 1
ATOM 1289 C C . LEU A 1 176 ? 55.186 -7.964 -44.473 1.00 79.38 176 LEU A C 1
ATOM 1291 O O . LEU A 1 176 ? 55.431 -9.092 -44.055 1.00 79.38 176 LEU A O 1
ATOM 1295 N N . GLY A 1 177 ? 54.218 -7.753 -45.376 1.00 80.06 177 GLY A N 1
ATOM 1296 C CA . GLY A 1 177 ? 53.476 -8.827 -46.049 1.00 80.06 177 GLY A CA 1
ATOM 1297 C C . GLY A 1 177 ? 52.173 -9.273 -45.373 1.00 80.06 177 GLY A C 1
ATOM 1298 O O . GLY A 1 177 ? 51.546 -10.235 -45.827 1.00 80.06 177 GLY A O 1
ATOM 1299 N N . PHE A 1 178 ? 51.705 -8.588 -44.324 1.00 73.88 178 PHE A N 1
ATOM 1300 C CA . PHE A 1 178 ? 50.443 -8.949 -43.669 1.00 73.88 178 PHE A CA 1
ATOM 1301 C C . PHE A 1 178 ? 49.213 -8.649 -44.550 1.00 73.88 178 PHE A C 1
ATOM 1303 O O . PHE A 1 178 ? 49.052 -7.565 -45.120 1.00 73.88 178 PHE A O 1
ATOM 1310 N N . ARG A 1 179 ? 48.294 -9.622 -44.649 1.00 74.44 179 ARG A N 1
ATOM 1311 C CA . ARG A 1 179 ? 47.075 -9.537 -45.479 1.00 74.44 179 ARG A CA 1
ATOM 1312 C C . ARG A 1 179 ? 45.994 -8.669 -44.815 1.00 74.44 179 ARG A C 1
ATOM 1314 O O . ARG A 1 179 ? 45.725 -8.780 -43.623 1.00 74.44 179 ARG A O 1
ATOM 1321 N N . ARG A 1 180 ? 45.280 -7.873 -45.628 1.00 69.06 180 ARG A N 1
ATOM 1322 C CA . ARG A 1 180 ? 44.236 -6.899 -45.212 1.00 69.06 180 ARG A CA 1
ATOM 1323 C C . ARG A 1 180 ? 43.143 -7.435 -44.270 1.00 69.06 180 ARG A C 1
ATOM 1325 O O . ARG A 1 180 ? 42.565 -6.662 -43.518 1.00 69.06 180 ARG A O 1
ATOM 1332 N N . HIS A 1 181 ? 42.842 -8.732 -44.323 1.00 74.56 181 HIS A N 1
ATOM 1333 C CA . HIS A 1 181 ? 41.785 -9.339 -43.511 1.00 74.56 181 HIS A CA 1
ATOM 1334 C C . HIS A 1 181 ? 42.209 -9.619 -42.065 1.00 74.56 181 HIS A C 1
ATOM 1336 O O . HIS A 1 181 ? 41.342 -9.663 -41.205 1.00 74.56 181 HIS A O 1
ATOM 1342 N N . MET A 1 182 ? 43.507 -9.762 -41.769 1.00 73.62 182 MET A N 1
ATOM 1343 C CA . MET A 1 182 ? 43.971 -9.947 -40.385 1.00 73.62 182 MET A CA 1
ATOM 1344 C C . MET A 1 182 ? 43.755 -8.684 -39.548 1.00 73.62 182 MET A C 1
ATOM 1346 O O . MET A 1 182 ? 43.344 -8.771 -38.399 1.00 73.62 182 MET A O 1
ATOM 1350 N N . VAL A 1 183 ? 43.945 -7.506 -40.150 1.00 70.75 183 VAL A N 1
ATOM 1351 C CA . VAL A 1 183 ? 43.673 -6.216 -39.495 1.00 70.75 183 VAL A CA 1
ATOM 1352 C C . VAL A 1 183 ? 42.175 -6.036 -39.240 1.00 70.75 183 VAL A C 1
ATOM 1354 O O . VAL A 1 183 ? 41.776 -5.652 -38.145 1.00 70.75 183 VAL A O 1
ATOM 1357 N N . ALA A 1 184 ? 41.336 -6.362 -40.229 1.00 73.38 184 ALA A N 1
ATOM 1358 C CA . ALA A 1 184 ? 39.884 -6.313 -40.068 1.00 73.38 184 ALA A CA 1
ATOM 1359 C C . ALA A 1 184 ? 39.394 -7.297 -38.990 1.00 73.38 184 ALA A C 1
ATOM 1361 O O . ALA A 1 184 ? 38.559 -6.931 -38.168 1.00 73.38 184 ALA A O 1
ATOM 1362 N N . ALA A 1 185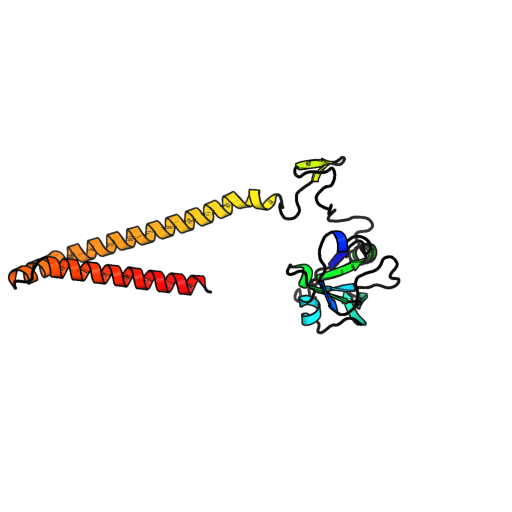 ? 39.950 -8.514 -38.954 1.00 80.12 185 ALA A N 1
ATOM 1363 C CA . ALA A 1 185 ? 39.645 -9.508 -37.928 1.00 80.12 185 ALA A CA 1
ATOM 1364 C C . ALA A 1 185 ? 40.075 -9.039 -36.530 1.00 80.12 185 ALA A C 1
ATOM 1366 O O . ALA A 1 185 ? 39.310 -9.181 -35.583 1.00 80.12 185 ALA A O 1
ATOM 1367 N N . TYR A 1 186 ? 41.255 -8.427 -36.401 1.00 77.06 186 TYR A N 1
ATOM 1368 C CA . TYR A 1 186 ? 41.727 -7.864 -35.137 1.00 77.06 186 TYR A CA 1
ATOM 1369 C C . TYR A 1 186 ? 40.780 -6.778 -34.601 1.00 77.06 186 TYR A C 1
ATOM 1371 O O . TYR A 1 186 ? 40.357 -6.860 -33.449 1.00 77.06 186 TYR A O 1
ATOM 1379 N N . LEU A 1 187 ? 40.367 -5.814 -35.439 1.00 75.69 187 LEU A N 1
ATOM 1380 C CA . LEU A 1 187 ? 39.384 -4.796 -35.040 1.00 75.69 187 LEU A CA 1
ATOM 1381 C C . LEU A 1 187 ? 38.039 -5.422 -34.653 1.00 75.69 187 LEU A C 1
ATOM 1383 O O . LEU A 1 187 ? 37.480 -5.061 -33.622 1.00 75.69 187 LEU A O 1
ATOM 1387 N N . ALA A 1 188 ? 37.540 -6.378 -35.442 1.00 79.38 188 ALA A N 1
ATOM 1388 C CA . ALA A 1 188 ? 36.272 -7.047 -35.163 1.00 79.38 188 ALA A CA 1
ATOM 1389 C C . ALA A 1 188 ? 36.293 -7.782 -33.814 1.00 79.38 188 ALA A C 1
ATOM 1391 O O . ALA A 1 188 ? 35.338 -7.684 -33.046 1.00 79.38 188 ALA A O 1
ATOM 1392 N N . VAL A 1 189 ? 37.398 -8.465 -33.494 1.00 85.00 189 VAL A N 1
ATOM 1393 C CA . VAL A 1 189 ? 37.586 -9.136 -32.201 1.00 85.00 189 VAL A CA 1
ATOM 1394 C C . VAL A 1 189 ? 37.646 -8.120 -31.060 1.00 85.00 189 VAL A C 1
ATOM 1396 O O . VAL A 1 189 ? 36.991 -8.322 -30.040 1.00 85.00 189 VAL A O 1
ATOM 1399 N N . GLN A 1 190 ? 38.365 -7.006 -31.225 1.00 80.12 190 GLN A N 1
ATOM 1400 C CA . GLN A 1 190 ? 38.412 -5.961 -30.198 1.00 80.12 190 GLN A CA 1
ATOM 1401 C C . GLN A 1 190 ? 37.035 -5.340 -29.941 1.00 80.12 190 GLN A C 1
ATOM 1403 O O . GLN A 1 190 ? 36.640 -5.181 -28.786 1.00 80.12 190 GLN A O 1
ATOM 1408 N N . SER A 1 191 ? 36.275 -5.038 -30.996 1.00 77.56 191 SER A N 1
ATOM 1409 C CA . SER A 1 191 ? 34.909 -4.522 -30.869 1.00 77.56 191 SER A CA 1
ATOM 1410 C C . SER A 1 191 ? 33.975 -5.537 -30.206 1.00 77.56 191 SER A C 1
ATOM 1412 O O . SER A 1 191 ? 33.211 -5.163 -29.321 1.00 77.56 191 SER A O 1
ATOM 1414 N N . ALA A 1 192 ? 34.062 -6.819 -30.574 1.00 85.00 192 ALA A N 1
ATOM 1415 C CA . ALA A 1 192 ? 33.259 -7.876 -29.963 1.00 85.00 192 ALA A CA 1
ATOM 1416 C C . ALA A 1 192 ? 33.552 -8.032 -28.462 1.00 85.00 192 ALA A C 1
ATOM 1418 O O . ALA A 1 192 ? 32.622 -8.144 -27.665 1.00 85.00 192 ALA A O 1
ATOM 1419 N N . LEU A 1 193 ? 34.829 -7.978 -28.065 1.00 87.00 193 LEU A N 1
ATOM 1420 C CA . LEU A 1 193 ? 35.236 -8.029 -26.658 1.00 87.00 193 LEU A CA 1
ATOM 1421 C C . LEU A 1 193 ? 34.741 -6.812 -25.868 1.00 87.00 193 LEU A C 1
ATOM 1423 O O . LEU A 1 193 ? 34.254 -6.973 -24.752 1.00 87.00 193 LEU A O 1
ATOM 1427 N N . LEU A 1 194 ? 34.811 -5.610 -26.448 1.00 82.38 194 LEU A N 1
ATOM 1428 C CA . LEU A 1 194 ? 34.285 -4.387 -25.831 1.00 82.38 194 LEU A CA 1
ATOM 1429 C C . LEU A 1 194 ? 32.767 -4.452 -25.619 1.00 82.38 194 LEU A C 1
ATOM 1431 O O . LEU A 1 194 ? 32.290 -4.100 -24.542 1.00 82.38 194 LEU A O 1
ATOM 1435 N N . VAL A 1 195 ? 32.014 -4.935 -26.612 1.00 84.38 195 VAL A N 1
ATOM 1436 C CA . VAL A 1 195 ? 30.555 -5.112 -26.506 1.00 84.38 195 VAL A CA 1
ATOM 1437 C C . VAL A 1 195 ? 30.205 -6.140 -25.432 1.00 84.38 195 VAL A C 1
ATOM 1439 O O . VAL A 1 195 ? 29.328 -5.885 -24.609 1.00 84.38 195 VAL A O 1
ATOM 1442 N N . LEU A 1 196 ? 30.912 -7.274 -25.397 1.00 89.56 196 LEU A N 1
ATOM 1443 C CA . LEU A 1 196 ? 30.727 -8.299 -24.368 1.00 89.56 196 LEU A CA 1
ATOM 1444 C C . LEU A 1 196 ? 31.001 -7.751 -22.964 1.00 89.56 196 LEU A C 1
ATOM 1446 O O . LEU A 1 196 ? 30.178 -7.933 -22.069 1.00 89.56 196 LEU A O 1
ATOM 1450 N N . ALA A 1 197 ? 32.115 -7.039 -22.780 1.00 86.38 197 ALA A N 1
ATOM 1451 C CA . ALA A 1 197 ? 32.457 -6.425 -21.502 1.00 86.38 197 ALA A CA 1
ATOM 1452 C C . ALA A 1 197 ? 31.381 -5.419 -21.058 1.00 86.38 197 ALA A C 1
ATOM 1454 O O . ALA A 1 197 ? 30.876 -5.513 -19.939 1.00 86.38 197 ALA A O 1
ATOM 1455 N N . ALA A 1 198 ? 30.953 -4.520 -21.949 1.00 82.31 198 ALA A N 1
ATOM 1456 C CA . ALA A 1 198 ? 29.892 -3.558 -21.659 1.00 82.31 198 ALA A CA 1
ATOM 1457 C C . ALA A 1 198 ? 28.562 -4.242 -21.286 1.00 82.31 198 ALA A C 1
ATOM 1459 O O . ALA A 1 198 ? 27.931 -3.857 -20.302 1.00 82.31 198 ALA A O 1
ATOM 1460 N N . ALA A 1 199 ? 28.165 -5.292 -22.013 1.00 84.19 199 ALA A N 1
ATOM 1461 C CA . ALA A 1 199 ? 26.950 -6.054 -21.728 1.00 84.19 199 ALA A CA 1
ATOM 1462 C C . ALA A 1 199 ? 27.012 -6.753 -20.360 1.00 84.19 199 ALA A C 1
ATOM 1464 O O . ALA A 1 199 ? 26.047 -6.699 -19.598 1.00 84.19 199 ALA A O 1
ATOM 1465 N N . THR A 1 200 ? 28.150 -7.368 -20.015 1.00 89.94 200 THR A N 1
ATOM 1466 C CA . THR A 1 200 ? 28.323 -8.015 -18.703 1.00 89.94 200 THR A CA 1
ATOM 1467 C C . THR A 1 200 ? 28.269 -7.022 -17.545 1.00 89.94 200 THR A C 1
ATOM 1469 O O . THR A 1 200 ? 27.584 -7.285 -16.559 1.00 89.94 200 THR A O 1
ATOM 1472 N N . VAL A 1 201 ? 28.923 -5.862 -17.672 1.00 86.88 201 VAL A N 1
ATOM 1473 C CA . VAL A 1 201 ? 28.876 -4.805 -16.650 1.00 86.88 201 VAL A CA 1
ATOM 1474 C C . VAL A 1 201 ? 27.456 -4.255 -16.504 1.00 86.88 201 VAL A C 1
ATOM 1476 O O . VAL A 1 201 ? 26.987 -4.094 -15.381 1.00 86.88 201 VAL A O 1
ATOM 1479 N N . GLY A 1 202 ? 26.739 -4.041 -17.613 1.00 81.94 202 GLY A N 1
ATOM 1480 C CA . GLY A 1 202 ? 25.342 -3.602 -17.587 1.00 81.94 202 GLY A CA 1
ATOM 1481 C C . GLY A 1 202 ? 24.411 -4.598 -16.888 1.00 81.94 202 GLY A C 1
ATOM 1482 O O . GLY A 1 202 ? 23.613 -4.203 -16.044 1.00 81.94 202 GLY A O 1
ATOM 1483 N N . LEU A 1 203 ? 24.550 -5.896 -17.175 1.00 87.62 203 LEU A N 1
ATOM 1484 C CA . LEU A 1 203 ? 23.755 -6.953 -16.535 1.00 87.62 203 LEU A CA 1
ATOM 1485 C C . LEU A 1 203 ? 24.044 -7.097 -15.036 1.00 87.62 203 LEU A C 1
ATOM 1487 O O . LEU A 1 203 ? 23.129 -7.373 -14.265 1.00 87.62 203 LEU A O 1
ATOM 1491 N N . LEU A 1 204 ? 25.302 -6.931 -14.620 1.00 88.75 204 LEU A N 1
ATOM 1492 C CA . LEU A 1 204 ? 25.673 -6.969 -13.204 1.00 88.75 204 LEU A CA 1
ATOM 1493 C C . LEU A 1 204 ? 25.174 -5.730 -12.457 1.00 88.75 204 LEU A C 1
ATOM 1495 O O . LEU A 1 204 ? 24.677 -5.868 -11.345 1.00 88.75 204 LEU A O 1
ATOM 1499 N N . GLY A 1 205 ? 25.256 -4.549 -13.074 1.00 77.06 205 GLY A N 1
ATOM 1500 C CA . GLY A 1 205 ? 24.724 -3.312 -12.505 1.00 77.06 205 GLY A CA 1
ATOM 1501 C C . GLY A 1 205 ? 23.200 -3.317 -12.380 1.00 77.06 205 GLY A C 1
ATOM 1502 O O . GLY A 1 205 ? 22.683 -2.834 -11.388 1.00 77.06 205 GLY A O 1
ATOM 1503 N N . ALA A 1 206 ? 22.479 -3.923 -13.329 1.00 76.00 206 ALA A N 1
ATOM 1504 C CA . ALA A 1 206 ? 21.016 -4.021 -13.284 1.00 76.00 206 ALA A CA 1
ATOM 1505 C C . ALA A 1 206 ? 20.475 -4.950 -12.179 1.00 76.00 206 ALA A C 1
ATOM 1507 O O . ALA A 1 206 ? 19.268 -5.006 -11.959 1.00 76.00 206 ALA A O 1
ATOM 1508 N N . ARG A 1 207 ? 21.346 -5.736 -11.536 1.00 71.50 207 ARG A N 1
ATOM 1509 C CA . ARG A 1 207 ? 20.986 -6.675 -10.462 1.00 71.50 207 ARG A CA 1
ATOM 1510 C C . ARG A 1 207 ? 21.196 -6.115 -9.053 1.00 71.50 207 ARG A C 1
ATOM 1512 O O . ARG A 1 207 ? 20.858 -6.816 -8.101 1.00 71.50 207 ARG A O 1
ATOM 1519 N N . TRP A 1 208 ? 21.773 -4.924 -8.938 1.00 49.50 208 TRP A N 1
ATOM 1520 C CA . TRP A 1 208 ? 21.969 -4.182 -7.693 1.00 49.50 208 TRP A CA 1
ATOM 1521 C C . TRP A 1 208 ? 20.961 -3.042 -7.602 1.00 49.50 208 TRP A C 1
ATOM 1523 O O . TRP A 1 208 ? 20.530 -2.761 -6.464 1.00 49.50 208 TRP A O 1
#

Sequence (208 aa):
TSGSDATLIAGVDPARYQALDPYRLVSGRHLRSGDTGRTALLGVALADRFGLTAGDTVRLRGRDFAVVGVFELGTYLDDAAVLPLADAQALLGWGDDVSLFVIGVGGSLADGDTMAGGLLVAARGDIALVDEWQPLIALLEASVRLLALGAVAVMAVALWRLAWLHRVDLGVLRLLGFRRHMVAAYLAVQSALLVLAAATVGLLGARW